Protein AF-A0A7C4MCH4-F1 (afdb_monomer)

Sequence (216 aa):
MKWQDVINFKNGEKIILECQNVQHQLLVNDKCNVYPEDASKGLLILTNKRILFIVFVDTSLQINRPYLHLEIPYQQIRHFTYAAYEKRGGWFKAKKPEYALIIELKEVDFDDDSGFYKQKRFLLQSLSSLEEAVAMGKRALEIFEEEQKKEQELERRIEVVQYNIVAKFEFSKDGALAVSCPYCGASSTLQSKDVEVKCAYCGRVYIVPKKILDMI

pLDDT: mean 77.39, std 14.42, range [36.66, 94.81]

Nearest PDB structures (foldseek):
  1nty-assembly1_A  TM=6.476E-01  e=4.798E-04  Homo sapiens
  5nly-assembly2_B  TM=6.194E-01  e=3.606E-03  Homo sapiens
  5nlv-assembly1_A  TM=6.000E-01  e=5.002E-03  Homo sapiens
  5nly-assembly1_A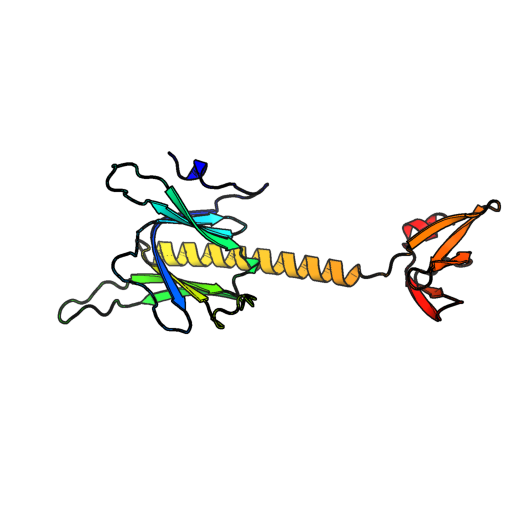  TM=6.049E-01  e=6.569E-03  Homo sapiens

Structure (mmCIF, N/CA/C/O backbone):
data_AF-A0A7C4MCH4-F1
#
_entry.id   AF-A0A7C4MCH4-F1
#
loop_
_atom_site.group_PDB
_atom_site.id
_atom_site.type_symbol
_atom_site.label_atom_id
_atom_site.label_alt_id
_atom_site.label_comp_id
_atom_site.label_asym_id
_atom_site.label_entity_id
_atom_site.label_seq_id
_atom_site.pdbx_PDB_ins_code
_atom_site.Cartn_x
_atom_site.Cartn_y
_atom_site.Cartn_z
_atom_site.occupancy
_atom_site.B_iso_or_equiv
_atom_site.auth_seq_id
_atom_site.auth_comp_id
_atom_site.auth_asym_id
_atom_site.auth_atom_id
_atom_site.pdbx_PDB_model_num
ATOM 1 N N . MET A 1 1 ? 20.962 17.269 -8.187 1.00 77.75 1 MET A N 1
ATOM 2 C CA . MET A 1 1 ? 19.918 17.004 -7.177 1.00 77.75 1 MET A CA 1
ATOM 3 C C . MET A 1 1 ? 19.733 15.505 -7.120 1.00 77.75 1 MET A C 1
ATOM 5 O O . MET A 1 1 ? 19.652 14.893 -8.181 1.00 77.75 1 MET A O 1
ATOM 9 N N . LYS A 1 2 ? 19.794 14.907 -5.934 1.00 87.69 2 LYS A N 1
ATOM 10 C CA . LYS A 1 2 ? 19.611 13.466 -5.774 1.00 87.69 2 LYS A CA 1
ATOM 11 C C . LYS A 1 2 ? 18.111 13.162 -5.741 1.00 87.69 2 LYS A C 1
ATOM 13 O O . LYS A 1 2 ? 17.322 14.016 -5.352 1.00 87.69 2 LYS A O 1
ATOM 18 N N . TRP A 1 3 ? 17.690 11.969 -6.158 1.00 88.00 3 TRP A N 1
ATOM 19 C CA . TRP A 1 3 ? 16.265 11.615 -6.110 1.00 88.00 3 TRP A CA 1
ATOM 20 C C . TRP A 1 3 ? 15.745 11.573 -4.664 1.00 88.00 3 TRP A C 1
ATOM 22 O O . TRP A 1 3 ? 14.574 11.842 -4.421 1.00 88.00 3 TRP A O 1
ATOM 32 N N . GLN A 1 4 ? 16.622 11.306 -3.691 1.00 92.00 4 GLN A N 1
ATOM 33 C CA . GLN A 1 4 ? 16.296 11.348 -2.265 1.00 92.00 4 GLN A CA 1
ATOM 34 C C . GLN A 1 4 ? 15.768 12.724 -1.837 1.00 92.00 4 GLN A C 1
ATOM 36 O O . GLN A 1 4 ? 14.978 12.801 -0.904 1.00 92.00 4 GLN A O 1
ATOM 41 N N . ASP A 1 5 ? 16.154 13.790 -2.545 1.00 89.00 5 ASP A N 1
ATOM 42 C CA . ASP A 1 5 ? 15.741 15.161 -2.241 1.00 89.00 5 ASP A CA 1
ATOM 43 C C . ASP A 1 5 ? 14.281 15.439 -2.651 1.00 89.00 5 ASP A C 1
ATOM 45 O O . ASP A 1 5 ? 13.697 16.423 -2.205 1.00 89.00 5 ASP A O 1
ATOM 49 N N . VAL A 1 6 ? 13.679 14.593 -3.502 1.00 87.56 6 VAL A N 1
ATOM 50 C CA . VAL A 1 6 ? 12.298 14.770 -3.993 1.00 87.56 6 VAL A CA 1
ATOM 51 C C . VAL A 1 6 ? 11.291 13.820 -3.350 1.00 87.56 6 VAL A C 1
ATOM 53 O O . VAL A 1 6 ? 10.095 13.932 -3.614 1.00 87.56 6 VAL A O 1
ATOM 56 N N . ILE A 1 7 ? 11.745 12.901 -2.492 1.00 91.12 7 ILE A N 1
ATOM 57 C CA . ILE A 1 7 ? 10.867 11.972 -1.777 1.00 91.12 7 ILE A CA 1
ATOM 58 C C . ILE A 1 7 ? 10.813 12.343 -0.304 1.00 91.12 7 ILE A C 1
ATOM 60 O O . ILE A 1 7 ? 11.814 12.301 0.406 1.00 91.12 7 ILE A O 1
ATOM 64 N N . ASN A 1 8 ? 9.603 12.595 0.186 1.00 92.56 8 ASN A N 1
ATOM 65 C CA . ASN A 1 8 ? 9.350 12.677 1.615 1.00 92.56 8 ASN A CA 1
ATOM 66 C C . ASN A 1 8 ? 8.994 11.283 2.156 1.00 92.56 8 ASN A C 1
ATOM 68 O O . ASN A 1 8 ? 7.849 10.831 2.028 1.00 92.56 8 ASN A O 1
ATOM 72 N N . PHE A 1 9 ? 9.983 10.573 2.702 1.00 91.94 9 PHE A N 1
ATOM 73 C CA . PHE A 1 9 ? 9.773 9.264 3.321 1.00 91.94 9 PHE A CA 1
ATOM 74 C C . PHE A 1 9 ? 8.976 9.399 4.621 1.00 91.94 9 PHE A C 1
ATOM 76 O O . PHE A 1 9 ? 9.301 10.199 5.498 1.00 91.94 9 PHE A O 1
ATOM 83 N N . LYS A 1 10 ? 7.924 8.589 4.766 1.00 91.38 10 LYS A N 1
ATOM 84 C CA . LYS A 1 10 ? 7.100 8.559 5.980 1.00 91.38 10 LYS A CA 1
ATOM 85 C C . LYS A 1 10 ? 7.901 7.946 7.133 1.00 91.38 10 LYS A C 1
ATOM 87 O O . LYS A 1 10 ? 8.794 7.130 6.917 1.00 91.38 10 LYS A O 1
ATOM 92 N N . ASN A 1 11 ? 7.548 8.270 8.379 1.00 91.56 11 ASN A N 1
ATOM 93 C CA . ASN A 1 11 ? 8.237 7.701 9.542 1.00 91.56 11 ASN A CA 1
ATOM 94 C C . ASN A 1 11 ? 8.221 6.157 9.499 1.00 91.56 11 ASN A C 1
ATOM 96 O O . ASN A 1 11 ? 7.170 5.548 9.265 1.00 91.56 11 ASN A O 1
ATOM 100 N N . GLY A 1 12 ? 9.388 5.533 9.676 1.00 91.38 12 GLY A N 1
ATOM 101 C CA . GLY A 1 12 ? 9.578 4.082 9.573 1.00 91.38 12 GLY A CA 1
ATOM 102 C C . GLY A 1 12 ? 9.456 3.496 8.159 1.00 91.38 12 GLY A C 1
ATOM 103 O O . GLY A 1 12 ? 9.393 2.273 8.019 1.00 91.38 12 GLY A O 1
ATOM 104 N N . GLU A 1 13 ? 9.385 4.327 7.115 1.00 94.06 13 GLU A N 1
ATOM 105 C CA . GLU A 1 13 ? 9.443 3.871 5.727 1.00 94.06 13 GLU A CA 1
ATOM 106 C C . GLU A 1 13 ? 10.880 3.471 5.363 1.00 94.06 13 GLU A C 1
ATOM 108 O O . GLU A 1 13 ? 11.828 4.216 5.608 1.00 94.06 13 GLU A O 1
ATOM 113 N N . LYS A 1 14 ? 11.047 2.272 4.807 1.00 92.50 14 LYS A N 1
ATOM 114 C CA . LYS A 1 14 ? 12.334 1.700 4.406 1.00 92.50 14 LYS A CA 1
ATOM 115 C C . LYS A 1 14 ? 12.273 1.305 2.943 1.00 92.50 14 LYS A C 1
ATOM 117 O O . LYS A 1 14 ? 11.285 0.719 2.504 1.00 92.50 14 LYS A O 1
ATOM 122 N N . ILE A 1 15 ? 13.343 1.594 2.212 1.00 93.19 15 ILE A N 1
ATOM 123 C CA . ILE A 1 15 ? 13.518 1.119 0.840 1.00 93.19 15 ILE A CA 1
ATOM 124 C C . ILE A 1 15 ? 13.825 -0.370 0.900 1.00 93.19 15 ILE A C 1
ATOM 126 O O . ILE A 1 15 ? 14.719 -0.796 1.631 1.00 93.19 15 ILE A O 1
ATOM 130 N N . ILE A 1 16 ? 13.076 -1.146 0.130 1.00 89.81 16 ILE A N 1
ATOM 131 C CA . ILE A 1 16 ? 13.279 -2.586 -0.003 1.00 89.81 16 ILE A CA 1
ATOM 132 C C . ILE A 1 16 ? 13.968 -2.893 -1.325 1.00 89.81 16 ILE A C 1
ATOM 134 O O . ILE A 1 16 ? 14.825 -3.776 -1.390 1.00 89.81 16 ILE A O 1
ATOM 138 N N . LEU A 1 17 ? 13.608 -2.149 -2.371 1.00 88.06 17 LEU A N 1
ATOM 139 C CA . LEU A 1 17 ? 14.199 -2.306 -3.685 1.00 88.06 17 LEU A CA 1
ATOM 140 C C . LEU A 1 17 ? 14.260 -0.977 -4.430 1.00 88.06 17 LEU A C 1
ATOM 142 O O . LEU A 1 17 ? 13.342 -0.163 -4.356 1.00 88.06 17 LEU A O 1
ATOM 146 N N . GLU A 1 18 ? 15.333 -0.818 -5.193 1.00 91.25 18 GLU A N 1
ATOM 147 C CA . GLU A 1 18 ? 15.539 0.260 -6.148 1.00 91.25 18 GLU A CA 1
ATOM 148 C C . GLU A 1 18 ? 15.850 -0.370 -7.511 1.00 91.25 18 GLU A C 1
ATOM 150 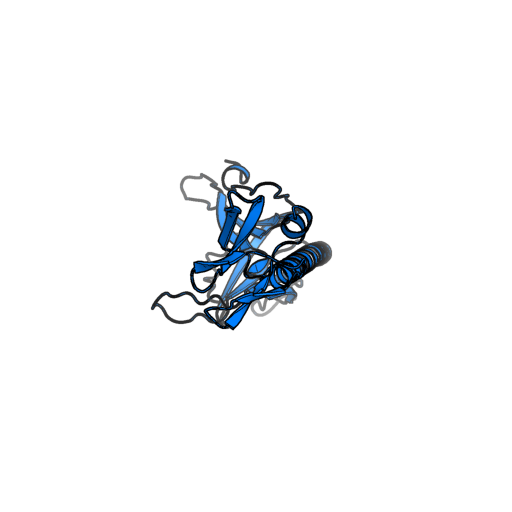O O . GLU A 1 18 ? 16.726 -1.230 -7.613 1.00 91.25 18 GLU A O 1
ATOM 155 N N . CYS A 1 19 ? 15.126 0.032 -8.555 1.00 87.31 19 CYS A N 1
ATOM 156 C CA . CYS A 1 19 ? 15.343 -0.441 -9.915 1.00 87.31 19 CYS A CA 1
ATOM 157 C C . CYS A 1 19 ? 15.394 0.733 -10.895 1.00 87.31 19 CYS A C 1
ATOM 159 O O . CYS A 1 19 ? 14.455 1.522 -11.002 1.00 87.31 19 CYS A O 1
ATOM 161 N N . GLN A 1 20 ? 16.507 0.856 -11.610 1.00 90.06 20 GLN A N 1
ATOM 162 C CA . GLN A 1 20 ? 16.748 1.932 -12.567 1.00 90.06 20 GLN A CA 1
ATOM 163 C C . GLN A 1 20 ? 16.337 1.526 -13.981 1.00 90.06 20 GLN A C 1
ATOM 165 O O . GLN A 1 20 ? 16.296 0.346 -14.319 1.00 90.06 20 GLN A O 1
ATOM 170 N N . ASN A 1 21 ? 16.120 2.526 -14.837 1.00 86.50 21 ASN A N 1
ATOM 171 C CA . ASN A 1 21 ? 15.768 2.348 -16.246 1.00 86.50 21 ASN A CA 1
ATOM 172 C C . ASN A 1 21 ? 14.448 1.595 -16.470 1.00 86.50 21 ASN A C 1
ATOM 174 O O . ASN A 1 21 ? 14.265 0.966 -17.514 1.00 86.50 21 ASN A O 1
ATOM 178 N N . VAL A 1 22 ? 13.528 1.683 -15.509 1.00 85.19 22 VAL A N 1
ATOM 179 C CA . VAL A 1 22 ? 12.192 1.095 -15.615 1.00 85.19 22 VAL A CA 1
ATOM 180 C C . VAL A 1 22 ? 11.330 2.008 -16.476 1.00 85.19 22 VAL A C 1
ATOM 182 O O . VAL A 1 22 ? 11.316 3.220 -16.292 1.00 85.19 22 VAL A O 1
ATOM 185 N N . GLN A 1 23 ? 10.620 1.443 -17.438 1.00 84.81 23 GLN A N 1
ATOM 186 C CA . GLN A 1 23 ? 9.654 2.142 -18.270 1.00 84.81 23 GLN A CA 1
ATOM 187 C C . GLN A 1 23 ? 8.262 1.950 -17.674 1.00 84.81 23 GLN A C 1
ATOM 189 O O . GLN A 1 23 ? 7.853 0.834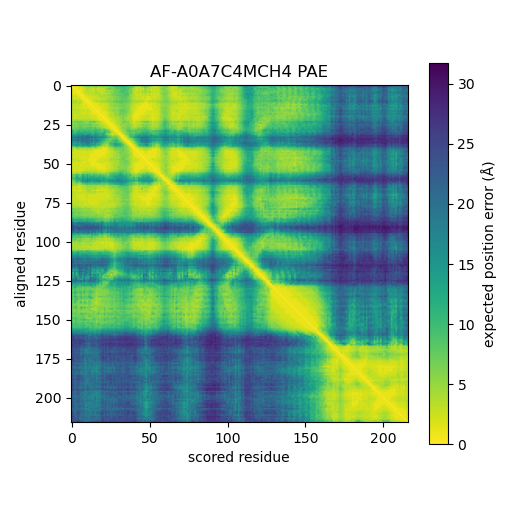 -17.376 1.00 84.81 23 GLN A O 1
ATOM 194 N N . HIS A 1 24 ? 7.516 3.031 -17.510 1.00 8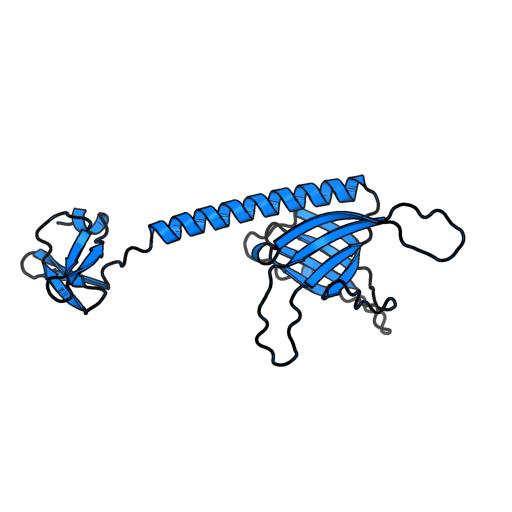0.94 24 HIS A N 1
ATOM 195 C CA . HIS A 1 24 ? 6.168 2.987 -16.961 1.00 80.94 24 HIS A CA 1
ATOM 196 C C . HIS A 1 24 ? 5.125 3.203 -18.058 1.00 80.94 24 HIS A C 1
ATOM 198 O O . HIS A 1 24 ? 5.295 4.054 -18.930 1.00 80.94 24 HIS A O 1
ATOM 204 N N . GLN A 1 25 ? 4.045 2.427 -18.012 1.00 79.44 25 GLN A N 1
ATOM 205 C CA . GLN A 1 25 ? 2.895 2.532 -18.900 1.00 79.44 25 GLN A CA 1
ATOM 206 C C . GLN A 1 25 ? 1.606 2.458 -18.083 1.00 79.44 25 GLN A C 1
ATOM 208 O O . GLN A 1 25 ? 1.413 1.541 -17.287 1.00 79.44 25 GLN A O 1
ATOM 213 N N . LEU A 1 26 ? 0.703 3.408 -18.311 1.00 73.12 26 LEU A N 1
ATOM 214 C CA . LEU A 1 26 ? -0.642 3.383 -17.750 1.00 73.12 26 LEU A CA 1
ATOM 215 C C . LEU A 1 26 ? -1.612 2.802 -18.787 1.00 73.12 26 LEU A C 1
ATOM 217 O O . LEU A 1 26 ? -1.741 3.304 -19.902 1.00 73.12 26 LEU A O 1
ATOM 221 N N . LEU A 1 27 ? -2.318 1.752 -18.392 1.00 70.25 27 LEU A N 1
ATOM 222 C CA . LEU A 1 27 ? -3.404 1.132 -19.134 1.00 70.25 27 LEU A CA 1
ATOM 223 C C . LEU A 1 27 ? -4.724 1.516 -18.463 1.00 70.25 27 LEU A C 1
ATOM 225 O O . LEU A 1 27 ? -4.899 1.340 -17.255 1.00 70.25 27 LEU A O 1
ATOM 229 N N . VAL A 1 28 ? -5.669 2.023 -19.249 1.00 69.81 28 VAL A N 1
ATOM 230 C CA . VAL A 1 28 ? -6.991 2.414 -18.753 1.00 69.81 28 VAL A CA 1
ATOM 231 C C . VAL A 1 28 ? -8.048 1.672 -19.560 1.00 69.81 28 VAL A C 1
ATOM 233 O O . VAL A 1 28 ? -8.076 1.783 -20.784 1.00 69.81 28 VAL A O 1
ATOM 236 N N . ASN A 1 29 ? -8.913 0.906 -18.886 1.00 68.12 29 ASN A N 1
ATOM 237 C CA . ASN A 1 29 ? -9.948 0.074 -19.524 1.00 68.12 29 ASN A CA 1
ATOM 238 C C . ASN A 1 29 ? -9.392 -0.866 -20.617 1.00 68.12 29 ASN A C 1
ATOM 240 O O . ASN A 1 29 ? -9.937 -0.933 -21.719 1.00 68.12 29 ASN A O 1
ATOM 244 N N . ASP A 1 30 ? -8.258 -1.522 -20.347 1.00 66.94 30 ASP A N 1
ATOM 245 C CA . ASP A 1 30 ? -7.540 -2.408 -21.284 1.00 66.94 30 ASP A CA 1
ATOM 246 C C . ASP A 1 30 ? -7.107 -1.769 -22.610 1.00 66.94 30 ASP A C 1
ATOM 248 O O . ASP A 1 30 ? -6.582 -2.440 -23.501 1.00 66.94 30 ASP A O 1
ATOM 252 N N . LYS A 1 31 ? -7.246 -0.447 -22.725 1.00 65.12 31 LYS A N 1
ATOM 253 C CA . LYS A 1 31 ? -6.677 0.340 -23.808 1.00 65.12 31 LYS A CA 1
ATOM 254 C C . LYS A 1 31 ? -5.373 0.954 -23.325 1.00 65.12 31 LYS A C 1
ATOM 256 O O . LYS A 1 31 ? -5.291 1.574 -22.262 1.00 65.12 31 LYS A O 1
ATOM 261 N N . CYS A 1 32 ? -4.331 0.751 -24.122 1.00 56.47 32 CYS A N 1
ATOM 262 C CA . CYS A 1 32 ? -3.051 1.397 -23.906 1.00 56.47 32 CYS A CA 1
ATOM 263 C C . CYS A 1 32 ? -3.184 2.866 -24.317 1.00 56.47 32 CYS A C 1
ATOM 265 O O . CYS A 1 32 ? -3.080 3.191 -25.495 1.00 56.47 32 CYS A O 1
ATOM 267 N N . ASN A 1 33 ? -3.445 3.743 -23.347 1.00 53.97 33 ASN A N 1
ATOM 268 C CA . ASN A 1 33 ? -3.457 5.195 -23.546 1.00 53.97 33 ASN A CA 1
ATOM 269 C C . ASN A 1 33 ? -2.048 5.771 -23.360 1.00 53.97 33 ASN A C 1
ATOM 271 O O . ASN A 1 33 ? -1.859 6.798 -22.712 1.00 53.97 33 ASN A O 1
ATOM 275 N N . VAL A 1 34 ? -1.040 5.078 -23.885 1.00 51.81 34 VAL A N 1
ATOM 276 C CA . VAL A 1 34 ? 0.341 5.542 -23.820 1.00 51.81 34 VAL A CA 1
ATOM 277 C C . VAL A 1 34 ? 0.672 6.170 -25.158 1.00 51.81 34 VAL A C 1
ATOM 279 O O . VAL A 1 34 ? 0.695 5.476 -26.174 1.00 51.81 34 VAL A O 1
ATOM 282 N N . TYR A 1 35 ? 0.964 7.469 -25.151 1.00 46.56 35 TYR A N 1
ATOM 283 C CA . TYR A 1 35 ? 1.730 8.085 -26.225 1.00 46.56 35 TYR A CA 1
ATOM 284 C C . TYR A 1 35 ? 3.128 7.442 -26.203 1.00 46.56 35 TYR A C 1
ATOM 286 O O . TYR A 1 35 ? 3.859 7.623 -25.227 1.00 46.56 35 TYR A O 1
ATOM 294 N N . PRO A 1 36 ? 3.508 6.635 -27.215 1.00 50.16 36 PRO A N 1
ATOM 295 C CA . PRO A 1 36 ? 4.747 5.847 -27.197 1.00 50.16 36 PRO A CA 1
ATOM 296 C C . PRO A 1 36 ? 6.020 6.693 -27.081 1.00 50.16 36 PRO A C 1
ATOM 298 O O . PRO A 1 36 ? 7.080 6.163 -26.753 1.00 50.16 36 PRO A O 1
ATOM 301 N N . GLU A 1 37 ? 5.906 7.987 -27.371 1.00 49.09 37 GLU A N 1
ATOM 302 C CA . GLU A 1 37 ? 7.010 8.936 -27.482 1.00 49.09 37 GLU A CA 1
ATOM 303 C C . GLU A 1 37 ? 7.391 9.575 -26.133 1.00 49.09 37 GLU A C 1
ATOM 305 O O . GLU A 1 37 ? 8.526 10.013 -25.980 1.00 49.09 37 GLU A O 1
ATOM 310 N N . ASP A 1 38 ? 6.520 9.498 -25.116 1.00 54.56 38 ASP A N 1
ATOM 311 C CA . ASP A 1 38 ? 6.741 10.096 -23.785 1.00 54.56 38 ASP A CA 1
ATOM 312 C C . ASP A 1 38 ? 7.079 9.073 -22.691 1.00 54.56 38 ASP A C 1
ATOM 314 O O . ASP A 1 38 ? 7.152 9.409 -21.502 1.00 54.56 38 ASP A O 1
ATOM 318 N N . ALA A 1 39 ? 7.279 7.805 -23.063 1.00 60.59 39 ALA A N 1
ATOM 319 C CA . ALA A 1 39 ? 7.585 6.741 -22.115 1.00 60.59 39 ALA A CA 1
ATOM 320 C C . ALA A 1 39 ? 9.028 6.871 -21.600 1.00 60.59 39 ALA A C 1
ATOM 322 O O . ALA A 1 39 ? 9.956 6.170 -22.009 1.00 60.59 39 ALA A O 1
ATOM 323 N N . SER A 1 40 ? 9.197 7.819 -20.693 1.00 72.19 40 SER A N 1
ATOM 324 C CA . SER A 1 40 ? 10.440 8.148 -20.033 1.00 72.19 40 SER A CA 1
ATOM 325 C C . SER A 1 40 ? 10.842 7.012 -19.094 1.00 72.19 40 SER A C 1
ATOM 327 O O . SER A 1 40 ? 10.053 6.491 -18.300 1.00 72.19 40 SER A O 1
ATOM 329 N N . LYS A 1 41 ? 12.098 6.583 -19.226 1.00 84.81 41 LYS A N 1
ATOM 330 C CA . LYS A 1 41 ? 12.705 5.643 -18.290 1.00 84.81 41 LYS A CA 1
ATOM 331 C C . LYS A 1 41 ? 12.902 6.350 -16.955 1.00 84.81 41 LYS A C 1
ATOM 333 O O . LYS A 1 41 ? 13.347 7.495 -16.906 1.00 84.81 41 LYS A O 1
ATOM 338 N N . GLY A 1 42 ? 12.584 5.651 -15.882 1.00 90.06 42 GLY A N 1
ATOM 339 C CA . GLY A 1 42 ? 12.624 6.170 -14.532 1.00 90.06 42 GLY A CA 1
ATOM 340 C C . GLY A 1 42 ? 13.293 5.221 -13.551 1.00 90.06 42 GLY A C 1
ATOM 341 O O . GLY A 1 42 ? 13.848 4.176 -13.904 1.00 90.06 42 GLY A O 1
ATOM 342 N N . LEU A 1 43 ? 13.235 5.632 -12.296 1.00 91.19 43 LEU A N 1
ATOM 343 C CA . LEU A 1 43 ? 13.611 4.872 -11.126 1.00 91.19 43 LEU A CA 1
ATOM 344 C C . LEU A 1 43 ? 12.342 4.378 -10.430 1.00 91.19 43 LEU A C 1
ATOM 346 O O . LEU A 1 43 ? 11.528 5.176 -9.969 1.00 91.19 43 LEU A O 1
ATOM 350 N N . LEU A 1 44 ? 12.193 3.062 -10.349 1.00 90.69 44 LEU A N 1
ATOM 351 C CA . LEU A 1 44 ? 11.168 2.399 -9.559 1.00 90.69 44 LEU A CA 1
ATOM 352 C C . LEU A 1 44 ? 11.727 2.114 -8.163 1.00 90.69 44 LEU A C 1
ATOM 354 O O . LEU A 1 44 ? 12.782 1.496 -8.027 1.00 90.69 44 LEU A O 1
ATOM 358 N N . ILE A 1 45 ? 11.009 2.528 -7.128 1.00 91.69 45 ILE A N 1
ATOM 359 C CA . ILE A 1 45 ? 11.365 2.271 -5.734 1.00 91.69 45 ILE A CA 1
ATOM 360 C C . ILE A 1 45 ? 10.207 1.540 -5.070 1.00 91.69 45 ILE A C 1
ATOM 362 O O . ILE A 1 45 ? 9.068 2.006 -5.095 1.00 91.69 45 ILE A O 1
ATOM 366 N N . LEU A 1 46 ? 10.507 0.402 -4.453 1.00 91.31 46 LEU A N 1
ATOM 367 C CA . LEU A 1 46 ? 9.575 -0.311 -3.591 1.00 91.31 46 LEU A CA 1
ATOM 368 C C . LEU A 1 46 ? 9.990 -0.051 -2.152 1.00 91.31 46 LEU A C 1
ATOM 370 O O . LEU A 1 46 ? 11.120 -0.354 -1.754 1.00 91.31 46 LEU A O 1
ATOM 374 N N . THR A 1 47 ? 9.077 0.505 -1.370 1.00 93.69 47 THR A N 1
ATOM 375 C CA . THR A 1 47 ? 9.257 0.675 0.071 1.00 93.69 47 THR A CA 1
ATOM 376 C C . THR A 1 47 ? 8.418 -0.348 0.819 1.00 93.69 47 THR A C 1
ATOM 378 O O . THR A 1 47 ? 7.612 -1.048 0.226 1.00 93.69 47 THR A O 1
ATOM 381 N N . ASN A 1 48 ? 8.548 -0.431 2.138 1.00 90.25 48 ASN A N 1
ATOM 382 C CA . ASN A 1 48 ? 7.622 -1.218 2.960 1.00 90.25 48 ASN A CA 1
ATOM 383 C C . ASN A 1 48 ? 6.200 -0.624 3.049 1.00 90.25 48 ASN A C 1
ATOM 385 O O . ASN A 1 48 ? 5.387 -1.149 3.799 1.00 90.25 48 ASN A O 1
ATOM 389 N N . LYS A 1 49 ? 5.895 0.484 2.356 1.00 91.69 49 LYS A N 1
ATOM 390 C CA . LYS A 1 49 ? 4.590 1.168 2.438 1.00 91.69 49 LYS A CA 1
ATOM 391 C C . LYS A 1 49 ? 3.941 1.458 1.085 1.00 91.69 49 LYS A C 1
ATOM 393 O O . LYS A 1 49 ? 2.716 1.568 1.017 1.00 91.69 49 LYS A O 1
ATOM 398 N N . ARG A 1 50 ? 4.734 1.667 0.035 1.00 93.25 50 ARG A N 1
ATOM 399 C CA . ARG A 1 50 ? 4.253 2.133 -1.271 1.00 93.25 50 ARG A CA 1
ATOM 400 C C . ARG A 1 50 ? 5.256 1.845 -2.381 1.00 93.25 50 ARG A C 1
ATOM 402 O O . ARG A 1 50 ? 6.434 1.581 -2.145 1.00 93.25 50 ARG A O 1
ATOM 409 N N . ILE A 1 51 ? 4.763 1.951 -3.604 1.00 91.19 51 ILE A N 1
ATOM 410 C CA . ILE A 1 51 ? 5.549 1.923 -4.831 1.00 91.19 51 ILE A CA 1
ATOM 411 C C . ILE A 1 51 ? 5.687 3.360 -5.324 1.00 91.19 51 ILE A C 1
ATOM 413 O O . ILE A 1 51 ? 4.699 4.088 -5.418 1.00 91.19 51 ILE A O 1
ATOM 417 N N . LEU A 1 52 ? 6.913 3.768 -5.630 1.00 92.69 52 LEU A N 1
ATOM 418 C CA . LEU A 1 52 ? 7.237 5.087 -6.158 1.00 92.69 52 LEU A CA 1
ATOM 419 C C . LEU A 1 52 ? 7.866 4.920 -7.539 1.00 92.69 52 LEU A C 1
ATOM 421 O O . LEU A 1 52 ? 8.746 4.080 -7.719 1.00 92.69 52 LEU A O 1
ATOM 425 N N . PHE A 1 53 ? 7.453 5.735 -8.503 1.00 91.19 53 PHE A N 1
ATOM 426 C CA . PHE A 1 53 ? 8.113 5.828 -9.801 1.00 91.19 53 PHE A CA 1
ATOM 427 C C . PHE A 1 53 ? 8.563 7.264 -10.036 1.00 91.19 53 PHE A C 1
ATOM 429 O O . PHE A 1 53 ? 7.764 8.200 -9.990 1.00 91.19 53 PHE A O 1
ATOM 436 N N . ILE A 1 54 ? 9.858 7.437 -10.268 1.00 91.19 54 ILE A N 1
ATOM 437 C CA . ILE A 1 54 ? 10.512 8.735 -10.406 1.00 91.19 54 ILE A CA 1
ATOM 438 C C . ILE A 1 54 ? 11.054 8.835 -11.814 1.00 91.19 54 ILE A C 1
ATOM 440 O O . ILE A 1 54 ? 11.794 7.966 -12.261 1.00 91.19 54 ILE A O 1
ATOM 444 N N . VAL A 1 55 ? 10.725 9.914 -12.501 1.00 89.94 55 VAL A N 1
ATOM 445 C CA . VAL A 1 55 ? 11.223 10.175 -13.847 1.00 89.94 55 VAL A CA 1
ATOM 446 C C . VAL A 1 55 ? 12.314 11.234 -13.776 1.00 89.94 55 VAL A C 1
ATOM 448 O O . VAL A 1 55 ? 12.230 12.178 -12.990 1.00 89.94 55 VAL A O 1
ATOM 451 N N . PHE A 1 56 ? 13.338 11.080 -14.610 1.00 85.00 56 PHE A N 1
ATOM 452 C CA . PHE A 1 56 ? 14.338 12.113 -14.849 1.00 85.00 56 PHE A CA 1
ATOM 453 C C . PHE A 1 56 ? 13.978 12.796 -16.163 1.00 85.00 56 PHE A C 1
ATOM 455 O O . PHE A 1 56 ? 14.087 12.193 -17.228 1.00 85.00 56 PHE A O 1
ATOM 462 N N . VAL A 1 57 ? 13.472 14.026 -16.076 1.00 80.38 57 VAL A N 1
ATOM 463 C CA . VAL A 1 57 ? 13.115 14.804 -17.264 1.00 80.38 57 VAL A CA 1
ATOM 464 C C . VAL A 1 57 ? 14.355 15.562 -17.720 1.00 80.38 57 VAL A C 1
ATOM 466 O O . VAL A 1 57 ? 14.853 16.428 -16.994 1.00 80.38 57 VAL A O 1
ATOM 469 N N . ASP A 1 58 ? 14.833 15.248 -18.922 1.00 70.75 58 ASP A N 1
ATOM 470 C CA . ASP A 1 58 ? 15.860 16.043 -19.588 1.00 70.75 58 ASP A CA 1
ATOM 471 C C . ASP A 1 58 ? 15.184 17.270 -20.205 1.00 70.75 58 ASP A C 1
ATOM 473 O O . ASP A 1 58 ? 14.657 17.250 -21.318 1.00 70.75 58 ASP A O 1
ATOM 477 N N . THR A 1 59 ? 15.088 18.341 -19.419 1.00 63.78 59 THR A N 1
ATOM 478 C CA . THR A 1 59 ? 14.700 19.635 -19.980 1.00 63.78 59 THR A CA 1
ATOM 479 C C . THR A 1 59 ? 15.861 20.137 -20.833 1.00 63.78 59 THR A C 1
ATOM 481 O O . THR A 1 59 ? 17.012 20.029 -20.419 1.00 63.78 59 THR A O 1
ATOM 484 N N . SER A 1 60 ? 15.578 20.748 -21.986 1.00 69.00 60 SER A N 1
ATOM 485 C CA . SER A 1 60 ? 16.557 21.344 -22.923 1.00 69.00 60 SER A CA 1
ATOM 486 C C . SER A 1 60 ? 17.601 22.287 -22.288 1.00 69.00 60 SER A C 1
ATOM 488 O O . SER A 1 60 ? 18.566 22.682 -22.936 1.00 69.00 60 SER A O 1
ATOM 490 N N . LEU A 1 61 ? 17.430 22.621 -21.008 1.00 64.31 61 LEU A N 1
ATOM 491 C CA . LEU A 1 61 ? 18.335 23.363 -20.138 1.00 64.31 61 LEU A CA 1
ATOM 492 C C . LEU A 1 61 ? 19.394 22.489 -19.422 1.00 64.31 61 LEU A C 1
ATOM 494 O O . LEU A 1 61 ? 20.077 22.996 -18.536 1.00 64.31 61 LEU A O 1
ATOM 498 N N . GLN A 1 62 ? 19.543 21.203 -19.772 1.00 57.91 62 GLN A N 1
ATOM 499 C CA . GLN A 1 62 ? 20.536 20.258 -19.218 1.00 57.91 62 GLN A CA 1
ATOM 500 C C . GLN A 1 62 ? 20.429 19.995 -17.704 1.00 57.91 62 GLN A C 1
ATOM 502 O O . GLN A 1 62 ? 21.367 19.488 -17.081 1.00 57.91 62 GLN A O 1
ATOM 507 N N . ILE A 1 63 ? 19.295 20.316 -17.073 1.00 69.00 63 ILE A N 1
ATOM 508 C CA . ILE A 1 63 ? 19.095 20.025 -15.651 1.00 69.00 63 ILE A CA 1
ATOM 509 C C . ILE A 1 63 ? 18.246 18.765 -15.518 1.00 69.00 63 ILE A C 1
ATOM 511 O O . ILE A 1 63 ? 17.019 18.831 -15.538 1.00 69.00 63 ILE A O 1
ATOM 515 N N . ASN A 1 64 ? 18.915 17.629 -15.307 1.00 75.19 64 ASN A N 1
ATOM 516 C CA . ASN A 1 64 ? 18.283 16.380 -14.882 1.00 75.19 64 ASN A CA 1
ATOM 517 C C . ASN A 1 64 ? 17.697 16.555 -13.473 1.00 75.19 64 ASN A C 1
ATOM 519 O O . ASN A 1 64 ? 18.373 16.330 -12.461 1.00 75.19 64 ASN A O 1
ATOM 523 N N . ARG A 1 65 ? 16.442 17.009 -13.395 1.00 82.75 65 ARG A N 1
ATOM 524 C CA . ARG A 1 65 ? 15.696 17.095 -12.137 1.00 82.75 65 ARG A CA 1
ATOM 525 C C . ARG A 1 65 ? 14.818 15.851 -11.993 1.00 82.75 65 ARG A C 1
ATOM 527 O O . ARG A 1 65 ? 13.958 15.638 -12.846 1.00 82.75 65 ARG A O 1
ATOM 534 N N . PRO A 1 66 ? 15.014 15.032 -10.943 1.00 89.25 66 PRO A N 1
ATOM 535 C CA . PRO A 1 66 ? 14.067 13.971 -10.635 1.00 89.25 66 PRO A CA 1
ATOM 536 C C . PRO A 1 66 ? 12.704 14.579 -10.292 1.00 89.25 66 PRO A C 1
ATOM 538 O O . PRO A 1 66 ? 12.630 15.610 -9.622 1.00 89.25 66 PRO A O 1
ATOM 541 N N . TYR A 1 67 ? 11.635 13.928 -10.732 1.00 88.06 67 TYR A N 1
ATOM 542 C CA . TYR A 1 67 ? 10.259 14.256 -10.376 1.00 88.06 67 TYR A CA 1
ATOM 543 C C . TYR A 1 67 ? 9.509 12.972 -10.016 1.00 88.06 67 TYR A C 1
ATOM 545 O O . TYR A 1 67 ? 9.614 11.964 -10.719 1.00 88.06 67 TYR A O 1
ATOM 553 N N . LEU A 1 68 ? 8.763 13.005 -8.908 1.00 87.19 68 LEU A N 1
ATOM 554 C CA . LEU A 1 68 ? 7.914 11.895 -8.486 1.00 87.19 68 LEU A CA 1
ATOM 555 C C . LEU A 1 68 ? 6.704 11.807 -9.423 1.00 87.19 68 LEU A C 1
ATOM 557 O O . LEU A 1 68 ? 5.765 12.587 -9.304 1.00 87.19 68 LEU A O 1
ATOM 561 N N . HIS A 1 69 ? 6.752 10.865 -10.362 1.00 86.25 69 HIS A N 1
ATOM 562 C CA . HIS A 1 69 ? 5.719 10.677 -11.378 1.00 86.25 69 HIS A CA 1
ATOM 563 C C . HIS A 1 69 ? 4.529 9.871 -10.855 1.00 86.25 69 HIS A C 1
ATOM 565 O O . HIS A 1 69 ? 3.390 10.145 -11.222 1.00 86.25 69 HIS A O 1
ATOM 571 N N . LEU A 1 70 ? 4.788 8.874 -10.007 1.00 87.94 70 LEU A N 1
ATOM 572 C CA . LEU A 1 70 ? 3.756 7.990 -9.478 1.00 87.94 70 LEU A CA 1
ATOM 573 C C . LEU A 1 70 ? 4.046 7.628 -8.027 1.00 87.94 70 LEU A C 1
ATOM 575 O O . LEU A 1 70 ? 5.176 7.288 -7.674 1.00 87.94 70 LEU A O 1
ATOM 579 N N . GLU A 1 71 ? 2.994 7.631 -7.219 1.00 92.31 71 GLU A N 1
ATOM 580 C CA . GLU A 1 71 ? 2.988 7.119 -5.858 1.00 92.31 71 GLU A CA 1
ATOM 581 C C . GLU A 1 71 ? 1.760 6.223 -5.676 1.00 92.31 71 GLU A C 1
ATOM 583 O O . GLU A 1 71 ? 0.630 6.691 -5.797 1.00 92.31 71 GLU A O 1
ATOM 588 N N . ILE A 1 72 ? 1.980 4.941 -5.376 1.00 90.31 72 ILE A N 1
ATOM 589 C CA . ILE A 1 72 ? 0.917 3.956 -5.150 1.00 90.31 72 ILE A CA 1
ATOM 590 C C . ILE A 1 72 ? 1.103 3.323 -3.766 1.00 90.31 72 ILE A C 1
ATOM 592 O O . ILE A 1 72 ? 1.977 2.469 -3.594 1.00 90.31 72 ILE A O 1
ATOM 596 N N . PRO A 1 73 ? 0.288 3.698 -2.767 1.00 91.50 73 PRO A N 1
ATOM 597 C CA . PRO A 1 73 ? 0.177 2.965 -1.509 1.00 91.50 73 PRO A CA 1
ATOM 598 C C . PRO A 1 73 ? -0.263 1.517 -1.737 1.00 91.50 73 PRO A C 1
ATOM 600 O O . PRO A 1 73 ? -1.143 1.261 -2.560 1.00 91.50 73 PRO A O 1
ATOM 603 N N . TYR A 1 74 ? 0.283 0.568 -0.969 1.00 88.69 74 TYR A N 1
ATOM 604 C CA . TYR A 1 74 ? -0.101 -0.844 -1.102 1.00 88.69 74 TYR A CA 1
ATOM 605 C C . TYR A 1 74 ? -1.596 -1.083 -0.867 1.00 88.69 74 TYR A C 1
ATOM 607 O O . TYR A 1 74 ? -2.187 -1.933 -1.524 1.00 88.69 74 TYR A O 1
ATOM 615 N N . GLN A 1 75 ? -2.240 -0.278 -0.022 1.00 86.81 75 GLN A N 1
ATOM 616 C CA . GLN A 1 75 ? -3.678 -0.352 0.252 1.00 86.81 75 GLN A CA 1
ATOM 617 C C . GLN A 1 75 ? -4.537 -0.109 -0.997 1.00 86.81 75 GLN A C 1
ATOM 619 O O . GLN A 1 75 ? -5.668 -0.592 -1.062 1.00 86.81 75 GLN A O 1
ATOM 624 N N . GLN A 1 76 ? -4.012 0.621 -1.988 1.00 88.25 76 GLN A N 1
ATOM 625 C CA . GLN A 1 76 ? -4.698 0.894 -3.253 1.00 88.25 76 GLN A CA 1
ATOM 626 C C . GLN A 1 76 ? -4.506 -0.221 -4.283 1.00 88.25 76 GLN A C 1
ATOM 628 O O . GLN A 1 76 ? -5.182 -0.210 -5.305 1.00 88.25 76 GLN A O 1
ATOM 633 N N . ILE A 1 77 ? -3.609 -1.181 -4.053 1.00 88.31 77 ILE A N 1
ATOM 634 C CA . ILE A 1 77 ? -3.357 -2.275 -4.992 1.00 88.31 77 ILE A CA 1
ATOM 635 C C . ILE A 1 77 ? -4.393 -3.377 -4.760 1.00 88.31 77 ILE A C 1
ATOM 637 O O . ILE A 1 77 ? -4.579 -3.864 -3.646 1.00 88.31 77 ILE A O 1
ATOM 641 N N . ARG A 1 78 ? -5.088 -3.765 -5.828 1.00 86.44 78 ARG A N 1
ATOM 642 C CA . ARG A 1 78 ? -6.007 -4.907 -5.858 1.00 86.44 78 ARG A CA 1
ATOM 643 C C . ARG A 1 78 ? -5.262 -6.193 -6.175 1.00 86.44 78 ARG A C 1
ATOM 645 O O . ARG A 1 78 ? -5.492 -7.214 -5.536 1.00 86.44 78 ARG A O 1
ATOM 652 N N . HIS A 1 79 ? -4.414 -6.145 -7.195 1.00 85.62 79 HIS A N 1
ATOM 653 C CA . HIS A 1 79 ? -3.685 -7.306 -7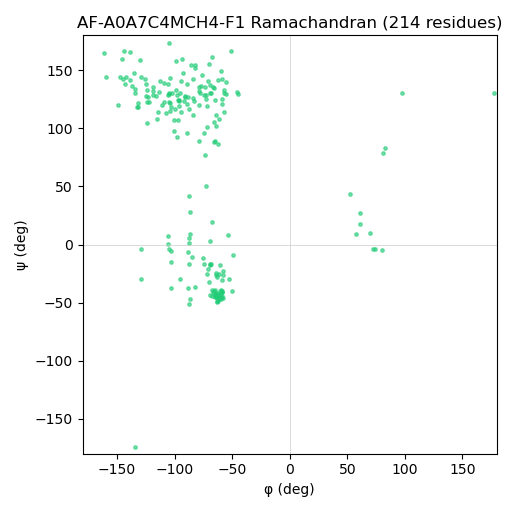.674 1.00 85.62 79 HIS A CA 1
ATOM 654 C C . HIS A 1 79 ? -2.292 -6.902 -8.143 1.00 85.62 79 HIS A C 1
ATOM 656 O O . HIS A 1 79 ? -2.094 -5.840 -8.734 1.00 85.62 79 HIS A O 1
ATOM 662 N N . PHE A 1 80 ? -1.323 -7.764 -7.868 1.00 81.94 80 PHE A N 1
ATOM 663 C CA . PHE A 1 80 ? 0.076 -7.553 -8.189 1.00 81.94 80 PHE A CA 1
ATOM 664 C C . PHE A 1 80 ? 0.601 -8.818 -8.860 1.00 81.94 80 PHE A C 1
ATOM 666 O O . PHE A 1 80 ? 0.567 -9.895 -8.267 1.00 81.94 80 PHE A O 1
ATOM 673 N N . THR A 1 81 ? 1.051 -8.706 -10.106 1.00 83.38 81 THR A N 1
ATOM 674 C CA . THR A 1 81 ? 1.536 -9.851 -10.882 1.00 83.38 81 THR A CA 1
ATOM 675 C C . THR A 1 81 ? 2.707 -9.457 -11.767 1.00 83.38 81 THR A C 1
ATOM 677 O O . THR A 1 81 ? 3.008 -8.279 -11.949 1.00 83.38 81 THR A O 1
ATOM 680 N N . TYR A 1 82 ? 3.401 -10.444 -12.311 1.00 81.00 82 TYR A N 1
ATOM 681 C CA . TYR A 1 82 ? 4.460 -10.244 -13.285 1.00 81.00 82 TYR A CA 1
ATOM 682 C C . TYR A 1 82 ? 4.202 -11.146 -14.486 1.00 81.00 82 TYR A C 1
ATOM 684 O O . TYR A 1 82 ? 3.706 -12.264 -14.350 1.00 81.00 82 TYR A O 1
ATOM 692 N N . ALA A 1 83 ? 4.531 -10.656 -15.675 1.00 77.12 83 ALA A N 1
ATOM 693 C CA . ALA A 1 83 ? 4.322 -11.388 -16.912 1.00 77.12 83 ALA A CA 1
ATOM 694 C C . ALA A 1 83 ? 5.516 -11.215 -17.848 1.00 77.12 83 ALA A C 1
ATOM 696 O O . ALA A 1 83 ? 6.085 -10.128 -17.969 1.00 77.12 83 ALA A O 1
ATOM 697 N N . ALA A 1 84 ? 5.868 -12.297 -18.539 1.00 76.00 84 ALA A N 1
ATOM 698 C CA . ALA A 1 84 ? 6.669 -12.213 -19.748 1.00 76.00 84 ALA A CA 1
ATOM 699 C C . ALA A 1 84 ? 5.750 -11.798 -20.901 1.00 76.00 84 ALA A C 1
ATOM 701 O O . ALA A 1 84 ? 4.649 -12.335 -21.035 1.00 76.00 84 ALA A O 1
ATOM 702 N N . TYR A 1 85 ? 6.188 -10.866 -21.738 1.00 70.38 85 TYR A N 1
ATOM 703 C CA . TYR A 1 85 ? 5.467 -10.495 -22.946 1.00 70.38 85 TYR A CA 1
ATOM 704 C C . TYR A 1 85 ? 6.418 -10.379 -24.133 1.00 70.38 85 TYR A C 1
ATOM 706 O O . TYR A 1 85 ? 7.583 -9.991 -24.022 1.00 70.38 85 TYR A O 1
ATOM 714 N N . GLU A 1 86 ? 5.891 -10.707 -25.307 1.00 68.06 86 GLU A N 1
ATOM 715 C CA . GLU A 1 86 ? 6.581 -10.482 -26.565 1.00 68.06 86 GLU A CA 1
ATOM 716 C C . GLU A 1 86 ? 6.128 -9.147 -27.143 1.00 68.06 86 GLU A C 1
ATOM 718 O O . GLU A 1 86 ? 4.971 -8.960 -27.534 1.00 68.06 86 GLU A O 1
ATOM 723 N N . LYS A 1 87 ? 7.051 -8.189 -27.226 1.00 64.38 87 LYS A N 1
ATOM 724 C CA . LYS A 1 87 ? 6.798 -6.938 -27.935 1.00 64.38 87 LYS A CA 1
ATOM 725 C C . LYS A 1 87 ? 6.619 -7.260 -29.418 1.00 64.38 87 LYS A C 1
ATOM 727 O O . LYS A 1 87 ? 7.611 -7.503 -30.107 1.00 64.38 87 LYS A O 1
ATOM 732 N N . ARG A 1 88 ? 5.381 -7.226 -29.928 1.00 58.22 88 ARG A N 1
ATOM 733 C CA . ARG A 1 88 ? 5.092 -7.316 -31.372 1.00 58.22 88 ARG A CA 1
ATOM 734 C C . ARG A 1 88 ? 5.727 -6.123 -32.093 1.00 58.22 88 ARG A C 1
ATOM 736 O O . ARG A 1 88 ? 5.121 -5.072 -32.256 1.00 58.22 88 ARG A O 1
ATOM 743 N N . GLY A 1 89 ? 6.997 -6.261 -32.463 1.00 50.22 89 GLY A N 1
ATOM 744 C CA . GLY A 1 89 ? 7.644 -5.410 -33.452 1.00 50.22 89 GLY A CA 1
ATOM 745 C C . GLY A 1 89 ? 7.298 -5.911 -34.847 1.00 50.22 89 GLY A C 1
ATOM 746 O O . GLY A 1 89 ? 7.005 -7.092 -35.013 1.00 50.22 89 GLY A O 1
ATOM 747 N N . GLY A 1 90 ? 7.334 -5.017 -35.832 1.00 48.31 90 GLY A N 1
ATOM 748 C CA . GLY A 1 90 ? 7.161 -5.371 -37.238 1.00 48.31 90 GLY A CA 1
ATOM 749 C C . GLY A 1 90 ? 8.068 -6.517 -37.708 1.00 48.31 90 GLY A C 1
ATOM 750 O O . GLY A 1 90 ? 9.010 -6.933 -37.031 1.00 48.31 90 GLY A O 1
ATOM 751 N N . TRP A 1 91 ? 7.719 -7.018 -38.890 1.00 36.66 91 TRP A N 1
ATOM 752 C CA . TRP A 1 91 ? 8.221 -8.220 -39.541 1.00 36.66 91 TRP A CA 1
ATOM 753 C C . TRP A 1 91 ? 9.757 -8.308 -39.453 1.00 36.66 91 TRP A C 1
ATOM 755 O O . TRP A 1 91 ? 10.452 -7.356 -39.792 1.00 36.66 91 TRP A O 1
ATOM 765 N N . PHE A 1 92 ? 10.270 -9.461 -39.011 1.00 38.09 92 PHE A N 1
ATOM 766 C CA . PHE A 1 92 ? 11.695 -9.825 -38.912 1.00 38.09 92 PHE A CA 1
ATOM 767 C C . PHE A 1 92 ? 12.472 -9.311 -37.680 1.00 38.09 92 PHE A C 1
ATOM 769 O O . PHE A 1 92 ? 13.290 -8.398 -37.769 1.00 38.09 92 PHE A O 1
ATOM 776 N N . LYS A 1 93 ? 12.285 -9.985 -36.533 1.00 44.78 93 LYS A N 1
ATOM 777 C CA . LYS A 1 93 ? 13.337 -10.464 -35.597 1.00 44.78 93 LYS A CA 1
ATOM 778 C C . LYS A 1 93 ? 12.668 -11.129 -34.389 1.00 44.78 93 LYS A C 1
ATOM 780 O O . LYS A 1 93 ? 11.791 -10.525 -33.778 1.00 44.78 93 LYS A O 1
ATOM 785 N N . ALA A 1 94 ? 13.100 -12.339 -34.026 1.00 44.28 94 ALA A N 1
ATOM 786 C CA . ALA A 1 94 ? 12.736 -12.948 -32.748 1.00 44.28 94 ALA A CA 1
ATOM 787 C C . ALA A 1 94 ? 13.264 -12.042 -31.625 1.00 44.28 94 ALA A C 1
ATOM 789 O O . ALA A 1 94 ? 14.477 -11.894 -31.456 1.00 44.28 94 ALA A O 1
ATOM 790 N N . LYS A 1 95 ? 12.364 -11.343 -30.928 1.00 59.09 95 LYS A N 1
ATOM 791 C CA . LYS A 1 95 ? 12.741 -10.471 -29.815 1.00 59.09 95 LYS A CA 1
ATOM 792 C C . LYS A 1 95 ? 12.867 -11.305 -28.548 1.00 59.09 95 LYS A C 1
ATOM 794 O O . LYS A 1 95 ? 12.089 -12.227 -28.329 1.00 59.09 95 LYS A O 1
ATOM 799 N N . LYS A 1 96 ? 13.860 -10.966 -27.721 1.00 64.19 96 LYS A N 1
ATOM 800 C CA . LYS A 1 96 ? 13.968 -11.500 -26.360 1.00 64.19 96 LYS A CA 1
ATOM 801 C C . LYS A 1 96 ? 12.655 -11.207 -25.614 1.00 64.19 96 LYS A C 1
ATOM 803 O O . LYS A 1 96 ? 12.127 -10.108 -25.808 1.00 64.19 96 LYS A O 1
ATOM 808 N N . PRO A 1 97 ? 12.141 -12.141 -24.794 1.00 65.25 97 PRO A N 1
ATOM 809 C CA . PRO A 1 97 ? 10.990 -11.860 -23.947 1.00 65.25 97 PRO A CA 1
ATOM 810 C C . PRO A 1 97 ? 11.314 -10.662 -23.052 1.00 65.25 97 PRO A C 1
ATOM 812 O O . PRO A 1 97 ? 12.382 -10.608 -22.437 1.00 65.25 97 PRO A O 1
ATOM 815 N N . GLU A 1 98 ? 10.411 -9.688 -23.027 1.00 73.94 98 GLU A N 1
ATOM 816 C CA . GLU A 1 98 ? 10.466 -8.577 -22.085 1.00 73.94 98 GLU A CA 1
ATOM 817 C C . GLU A 1 98 ? 9.620 -8.956 -20.864 1.00 73.94 98 GLU A C 1
ATOM 819 O O . GLU A 1 98 ? 8.637 -9.692 -20.972 1.00 73.94 98 GLU A O 1
ATOM 824 N N . TYR A 1 99 ? 10.013 -8.482 -19.686 1.00 75.81 99 TYR A N 1
ATOM 825 C CA . TYR A 1 99 ? 9.283 -8.737 -18.449 1.00 75.81 99 TYR A CA 1
ATOM 826 C C . TYR A 1 99 ? 8.613 -7.458 -17.986 1.00 75.81 99 TYR A C 1
ATOM 828 O O . TYR A 1 99 ? 9.201 -6.374 -18.059 1.00 75.81 99 TYR A O 1
ATOM 836 N N . ALA A 1 100 ? 7.379 -7.601 -17.518 1.00 77.19 100 ALA A N 1
ATOM 837 C CA . ALA A 1 100 ? 6.626 -6.519 -16.929 1.00 77.19 100 ALA A CA 1
ATOM 838 C C . ALA A 1 100 ? 6.128 -6.889 -15.542 1.00 77.19 100 ALA A C 1
ATOM 840 O O . ALA A 1 100 ? 5.679 -8.011 -15.300 1.00 77.19 100 ALA A O 1
ATOM 841 N N . LEU A 1 101 ? 6.147 -5.895 -14.667 1.00 80.25 101 LEU A N 1
ATOM 842 C CA . LEU A 1 101 ? 5.371 -5.891 -13.450 1.00 80.25 101 LEU A CA 1
ATOM 843 C C . LEU A 1 101 ? 4.022 -5.220 -13.731 1.00 80.25 101 LEU A C 1
ATOM 845 O O . LEU A 1 101 ? 3.972 -4.108 -14.253 1.00 80.25 101 LEU A O 1
ATOM 849 N N . ILE A 1 102 ? 2.935 -5.903 -13.392 1.00 83.75 102 ILE A N 1
ATOM 850 C CA . ILE A 1 102 ? 1.561 -5.443 -13.583 1.00 83.75 102 ILE A CA 1
ATOM 851 C C . ILE A 1 102 ? 0.959 -5.165 -12.209 1.00 83.75 102 ILE A C 1
ATOM 853 O O . ILE A 1 102 ? 0.852 -6.060 -11.369 1.00 83.75 102 ILE A O 1
ATOM 857 N N . ILE A 1 103 ? 0.543 -3.920 -12.001 1.00 84.19 103 ILE A N 1
ATOM 858 C CA . ILE A 1 103 ? -0.120 -3.465 -10.783 1.00 84.19 103 ILE A CA 1
ATOM 859 C C . ILE A 1 103 ? -1.544 -3.066 -11.155 1.00 84.19 103 ILE A C 1
ATOM 861 O O . ILE A 1 103 ? -1.768 -2.104 -11.889 1.00 84.19 103 ILE A O 1
ATOM 865 N N . GLU A 1 104 ? -2.515 -3.805 -10.645 1.00 84.50 104 GLU A N 1
ATOM 866 C CA . GLU A 1 104 ? -3.926 -3.463 -10.755 1.00 84.50 104 GLU A CA 1
ATOM 867 C C . GLU A 1 104 ? -4.358 -2.743 -9.483 1.00 84.50 104 GLU A C 1
ATOM 869 O O . GLU A 1 104 ? -4.188 -3.273 -8.383 1.00 84.50 104 GLU A O 1
ATOM 874 N N . LEU A 1 105 ? -4.915 -1.540 -9.618 1.00 85.44 105 LEU A N 1
ATOM 875 C CA . LEU A 1 105 ? -5.450 -0.809 -8.473 1.00 85.44 105 LEU A CA 1
ATOM 876 C C . LEU A 1 105 ? -6.892 -1.218 -8.165 1.00 85.44 105 LEU A C 1
ATOM 878 O O . LEU A 1 105 ? -7.629 -1.677 -9.039 1.00 85.44 105 LEU A O 1
ATOM 882 N N . LYS A 1 106 ? -7.293 -1.038 -6.904 1.00 85.19 106 LYS A N 1
ATOM 883 C CA . LYS A 1 106 ? -8.698 -1.058 -6.489 1.00 85.19 106 LYS A CA 1
ATOM 884 C C . LYS A 1 106 ? -9.443 0.039 -7.250 1.00 85.19 106 LYS A C 1
ATOM 886 O O . LYS A 1 106 ? -8.849 1.059 -7.604 1.00 85.19 106 LYS A O 1
ATOM 891 N N . GLU A 1 107 ? -10.726 -0.186 -7.520 1.00 76.31 107 GLU A N 1
ATOM 892 C CA . GLU A 1 107 ? -11.571 0.866 -8.083 1.00 76.31 107 GLU A CA 1
ATOM 893 C C . GLU A 1 107 ? -11.566 2.037 -7.098 1.00 76.31 107 GLU A C 1
ATOM 895 O O . GLU A 1 107 ? -11.858 1.869 -5.913 1.00 76.31 107 GLU A O 1
ATOM 900 N N . VAL A 1 108 ? -11.124 3.196 -7.575 1.00 64.88 108 VAL A N 1
ATOM 901 C CA . VAL A 1 108 ? -11.207 4.446 -6.831 1.00 64.88 108 VAL A CA 1
ATOM 902 C C . VAL A 1 108 ? -12.293 5.238 -7.527 1.00 64.88 108 VAL A C 1
ATOM 904 O O . VAL A 1 108 ? -12.121 5.613 -8.690 1.00 64.88 108 VAL A O 1
ATOM 907 N N . ASP A 1 109 ? -13.406 5.448 -6.833 1.00 59.22 109 ASP A N 1
ATOM 908 C CA . ASP A 1 109 ? -14.415 6.403 -7.265 1.00 59.22 109 ASP A CA 1
ATOM 909 C C . ASP A 1 109 ? -13.765 7.790 -7.221 1.00 59.22 109 ASP A C 1
ATOM 911 O O . ASP A 1 109 ? -13.506 8.356 -6.160 1.00 59.22 109 ASP A O 1
ATOM 915 N N . PHE A 1 110 ? -13.385 8.293 -8.393 1.00 55.81 110 PHE A N 1
ATOM 916 C CA . PHE A 1 110 ? -13.002 9.687 -8.546 1.00 55.81 110 PHE A CA 1
ATOM 917 C C . PHE A 1 110 ? -14.298 10.469 -8.752 1.00 55.81 110 PHE A C 1
ATOM 919 O O . PHE A 1 110 ? -14.924 10.332 -9.799 1.00 55.81 110 PHE A O 1
ATOM 926 N N . ASP A 1 111 ? -14.674 11.285 -7.768 1.00 50.66 111 ASP A N 1
ATOM 927 C CA . ASP A 1 111 ? -15.848 12.178 -7.790 1.00 50.66 111 ASP A CA 1
ATOM 928 C C . ASP A 1 111 ? -15.736 13.338 -8.809 1.00 50.66 111 ASP A C 1
ATOM 930 O O . ASP A 1 111 ? -16.444 14.336 -8.708 1.00 50.66 111 ASP A O 1
ATOM 934 N N . ASP A 1 112 ? -14.858 13.239 -9.808 1.00 52.41 112 ASP A N 1
ATOM 935 C CA . ASP A 1 112 ? -14.767 14.250 -10.858 1.00 52.41 112 ASP A CA 1
ATOM 936 C C . ASP A 1 112 ? -15.736 13.918 -12.000 1.00 52.41 112 ASP A C 1
ATOM 938 O O . ASP A 1 112 ? -15.645 12.855 -12.622 1.00 52.41 112 ASP A O 1
ATOM 942 N N . ASP A 1 113 ? -16.584 14.891 -12.355 1.00 54.38 113 ASP A N 1
ATOM 943 C CA . ASP A 1 113 ? -17.558 14.929 -13.469 1.00 54.38 113 ASP A CA 1
ATOM 944 C C . ASP A 1 113 ? -16.980 14.615 -14.880 1.00 54.38 113 ASP A C 1
ATOM 946 O O . ASP A 1 113 ? -17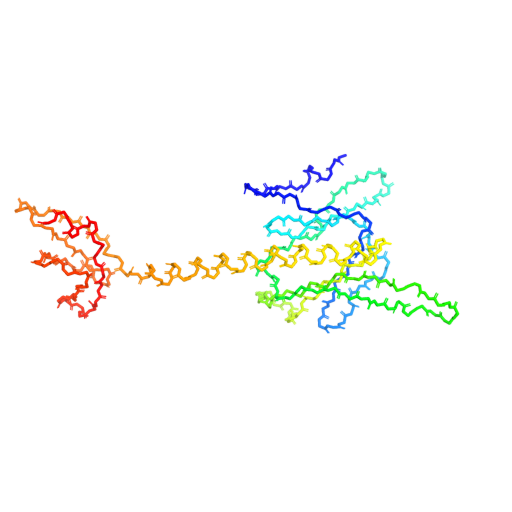.651 14.756 -15.902 1.00 54.38 113 ASP A O 1
ATOM 950 N N . SER A 1 114 ? -15.722 14.182 -14.976 1.00 52.31 114 SER A N 1
ATOM 951 C CA . SER A 1 114 ? -14.968 13.945 -16.214 1.00 52.31 114 SER A CA 1
ATOM 952 C C . SER A 1 114 ? -15.138 12.546 -16.830 1.00 52.31 114 SER A C 1
ATOM 954 O O . SER A 1 114 ? -14.579 12.268 -17.893 1.00 52.31 114 SER A O 1
ATOM 956 N N . GLY A 1 115 ? -15.955 11.683 -16.224 1.00 48.38 115 GLY A N 1
ATOM 957 C CA . GLY A 1 115 ? -16.280 10.360 -16.754 1.00 48.38 115 GLY A CA 1
ATOM 958 C C . GLY A 1 115 ? -15.447 9.233 -16.139 1.00 48.38 115 GLY A C 1
ATOM 959 O O . GLY A 1 115 ? -14.222 9.271 -16.066 1.00 48.38 115 GLY A O 1
ATOM 960 N N . PHE A 1 116 ? -16.161 8.197 -15.703 1.00 38.84 116 PHE A N 1
ATOM 961 C CA . PHE A 1 116 ? -15.651 7.029 -14.991 1.00 38.84 116 PHE A CA 1
ATOM 962 C C . PHE A 1 116 ? -14.548 6.282 -15.760 1.00 38.84 116 PHE A C 1
ATOM 964 O O . PHE A 1 116 ? -14.809 5.607 -16.760 1.00 38.84 116 PHE A O 1
ATOM 971 N N . TYR A 1 117 ? -13.328 6.286 -15.227 1.00 47.69 117 TYR A N 1
ATOM 972 C CA . TYR A 1 117 ? -12.299 5.315 -15.598 1.00 47.69 117 TYR A CA 1
ATOM 973 C C . TYR A 1 117 ? -12.278 4.201 -14.553 1.00 47.69 117 TYR A C 1
ATOM 975 O O . TYR A 1 117 ? -11.609 4.309 -13.530 1.00 47.69 117 TYR A O 1
ATOM 983 N N . LYS A 1 118 ? -13.043 3.135 -14.812 1.00 51.06 118 LYS A N 1
ATOM 984 C CA . LYS A 1 118 ? -13.306 2.056 -13.845 1.00 51.06 118 LYS A CA 1
ATOM 985 C C . LYS A 1 118 ? -12.094 1.181 -13.521 1.00 51.06 118 LYS A C 1
ATOM 987 O O . LYS A 1 118 ? -12.109 0.492 -12.514 1.00 51.06 118 LYS A O 1
ATOM 992 N N . GLN A 1 119 ? -11.027 1.204 -14.321 1.00 52.06 119 GLN A N 1
ATOM 993 C CA . GLN A 1 119 ? -9.862 0.363 -14.044 1.00 52.06 119 GLN A CA 1
ATOM 994 C C . GLN A 1 119 ? -8.569 1.016 -14.531 1.00 52.06 119 GLN A C 1
ATOM 996 O O . GLN A 1 119 ? -8.398 1.272 -15.727 1.00 52.06 119 GLN A O 1
ATOM 1001 N N . LYS A 1 120 ? -7.643 1.263 -13.596 1.00 59.16 120 LYS A N 1
ATOM 1002 C CA . LYS A 1 120 ? -6.260 1.656 -13.891 1.00 59.16 120 LYS A CA 1
ATOM 1003 C C . LYS A 1 120 ? -5.356 0.447 -13.665 1.00 59.16 120 LYS A C 1
ATOM 1005 O O . LYS A 1 120 ? -5.227 -0.048 -12.545 1.00 59.16 120 LYS A O 1
ATOM 1010 N N . ARG A 1 121 ? -4.744 -0.032 -14.744 1.00 59.91 121 ARG A N 1
ATOM 1011 C CA . ARG A 1 121 ? -3.670 -1.026 -14.718 1.00 59.91 121 ARG A CA 1
ATOM 1012 C C . ARG A 1 121 ? -2.368 -0.304 -15.009 1.00 59.91 121 ARG A C 1
ATOM 1014 O O . ARG A 1 121 ? -2.262 0.425 -15.987 1.00 59.91 121 ARG A O 1
ATOM 1021 N N . PHE A 1 122 ? -1.369 -0.515 -14.177 1.00 61.28 122 PHE A N 1
ATOM 1022 C CA . PHE A 1 122 ? -0.034 0.006 -14.401 1.00 61.28 122 PHE A CA 1
ATOM 1023 C C . PHE A 1 122 ? 0.867 -1.128 -14.853 1.00 61.28 122 PHE A C 1
ATOM 1025 O O . PHE A 1 122 ? 0.895 -2.197 -14.246 1.00 61.28 122 PHE A O 1
ATOM 1032 N N . LEU A 1 123 ? 1.588 -0.890 -15.937 1.00 57.78 123 LEU A N 1
ATOM 1033 C CA . LEU A 1 123 ? 2.535 -1.812 -16.527 1.00 57.78 123 LEU A CA 1
ATOM 1034 C C . LEU A 1 123 ? 3.923 -1.184 -16.422 1.00 57.78 123 LEU A C 1
ATOM 1036 O O . LEU A 1 123 ? 4.240 -0.210 -17.100 1.00 57.78 123 LEU A O 1
ATOM 1040 N N . LEU A 1 124 ? 4.754 -1.731 -15.547 1.00 59.88 124 LEU A N 1
ATOM 1041 C CA . LEU A 1 124 ? 6.150 -1.345 -15.394 1.00 59.88 124 LEU A CA 1
ATOM 1042 C C . LEU A 1 124 ? 6.995 -2.333 -16.201 1.00 59.88 124 LEU A C 1
ATOM 1044 O O . LEU A 1 124 ? 7.112 -3.501 -15.842 1.00 59.88 124 LEU A O 1
ATOM 1048 N N . GLN A 1 125 ? 7.533 -1.877 -17.324 1.00 61.97 125 GLN A N 1
ATOM 1049 C CA . GLN A 1 125 ? 8.366 -2.636 -18.254 1.00 61.97 125 GLN A CA 1
ATOM 1050 C C . GLN A 1 125 ? 9.853 -2.343 -18.018 1.00 61.97 125 GLN A C 1
ATOM 1052 O O . GLN A 1 125 ? 10.209 -1.273 -17.540 1.00 61.97 125 GLN A O 1
ATOM 1057 N N . SER A 1 126 ? 10.724 -3.259 -18.441 1.00 58.12 126 SER A N 1
ATOM 1058 C CA . SER A 1 126 ? 12.196 -3.184 -18.372 1.00 58.12 126 SER A CA 1
ATOM 1059 C C . SER A 1 126 ? 12.800 -3.582 -17.026 1.00 58.12 126 SER A C 1
ATOM 1061 O O . SER A 1 126 ? 13.203 -2.746 -16.220 1.00 58.12 126 SER A O 1
ATOM 1063 N N . LEU A 1 127 ? 12.955 -4.895 -16.858 1.00 59.03 127 LEU A N 1
ATOM 1064 C CA . LEU A 1 127 ? 13.903 -5.496 -15.921 1.00 59.03 127 LEU A CA 1
ATOM 1065 C C . LEU A 1 127 ? 14.983 -6.206 -16.733 1.00 59.03 127 LEU A C 1
ATOM 1067 O O . LEU A 1 127 ? 14.692 -6.771 -17.791 1.00 59.03 127 LEU A O 1
ATOM 1071 N N . SER A 1 128 ? 16.236 -6.114 -16.284 1.00 67.38 128 SER A N 1
ATOM 1072 C CA . SER A 1 128 ? 17.388 -6.522 -17.095 1.00 67.38 128 SER A CA 1
ATOM 1073 C C . SER A 1 128 ? 17.487 -8.046 -17.258 1.00 67.38 128 SER A C 1
ATOM 1075 O O . SER A 1 128 ? 18.050 -8.531 -18.243 1.00 67.38 128 SER A O 1
ATOM 1077 N N . SER A 1 129 ? 16.849 -8.799 -16.353 1.00 73.94 129 SER A N 1
ATOM 1078 C CA . SER A 1 129 ? 16.681 -10.250 -16.431 1.00 73.94 129 SER A CA 1
ATOM 1079 C C . SER A 1 129 ? 15.340 -10.728 -15.846 1.00 73.94 129 SER A C 1
ATOM 1081 O O . SER A 1 129 ? 14.706 -10.047 -15.036 1.00 73.94 129 SER A O 1
ATOM 1083 N N . LEU A 1 130 ? 14.916 -11.937 -16.241 1.00 70.69 130 LEU A N 1
ATOM 1084 C CA . LEU A 1 130 ? 13.763 -12.635 -15.650 1.00 70.69 130 LEU A CA 1
ATOM 1085 C C . LEU A 1 130 ? 13.953 -12.862 -14.152 1.00 70.69 130 LEU A C 1
ATOM 1087 O O . LEU A 1 130 ? 13.010 -12.739 -13.381 1.00 70.69 130 LEU A O 1
ATOM 1091 N N . GLU A 1 131 ? 15.165 -13.231 -13.748 1.00 77.56 131 GLU A N 1
ATOM 1092 C CA . GLU A 1 131 ? 15.477 -13.569 -12.362 1.00 77.56 131 GLU A CA 1
ATOM 1093 C C . GLU A 1 131 ? 15.293 -12.356 -11.450 1.00 77.56 131 GLU A C 1
ATOM 1095 O O . GLU A 1 131 ? 14.660 -12.474 -10.403 1.00 77.56 131 GLU A O 1
ATOM 1100 N N . GLU A 1 132 ? 15.741 -11.176 -11.890 1.00 73.94 132 GLU A N 1
ATOM 1101 C CA . GLU A 1 132 ? 15.494 -9.907 -11.198 1.00 73.94 132 GLU A CA 1
ATOM 1102 C C . GLU A 1 132 ? 14.001 -9.589 -11.124 1.00 73.94 132 GLU A C 1
ATOM 1104 O O . GLU A 1 132 ? 13.507 -9.209 -10.063 1.00 73.94 132 GLU A O 1
ATOM 1109 N N . ALA A 1 133 ? 13.268 -9.800 -12.222 1.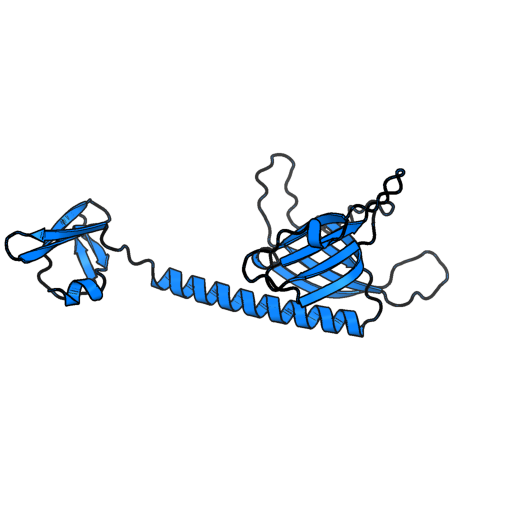00 69.50 133 ALA A N 1
ATOM 1110 C CA . ALA A 1 133 ? 11.826 -9.588 -12.270 1.00 69.50 133 ALA A CA 1
ATOM 1111 C C . ALA A 1 133 ? 11.058 -10.477 -11.301 1.00 69.50 133 ALA A C 1
ATOM 1113 O O . ALA A 1 133 ? 10.210 -9.998 -10.551 1.00 69.50 133 ALA A O 1
ATOM 1114 N N . VAL A 1 134 ? 11.381 -11.766 -11.289 1.00 76.12 134 VAL A N 1
ATOM 1115 C CA . VAL A 1 134 ? 10.752 -12.752 -10.415 1.00 76.12 134 VAL A CA 1
ATOM 1116 C C . VAL A 1 134 ? 11.129 -12.486 -8.964 1.00 76.12 134 VAL A C 1
ATOM 1118 O O . VAL A 1 134 ? 10.258 -12.522 -8.100 1.00 76.12 134 VAL A O 1
ATOM 1121 N N . ALA A 1 135 ? 12.399 -12.197 -8.675 1.00 80.06 135 ALA A N 1
ATOM 1122 C CA . ALA A 1 135 ? 12.849 -11.887 -7.322 1.00 80.06 135 ALA A CA 1
ATOM 1123 C C . ALA A 1 135 ? 12.177 -10.614 -6.785 1.00 80.06 135 ALA A C 1
ATOM 1125 O O . ALA A 1 135 ? 11.703 -10.601 -5.649 1.00 80.06 135 ALA A O 1
ATOM 1126 N N . MET A 1 136 ? 12.080 -9.572 -7.615 1.00 74.31 136 MET A N 1
ATOM 1127 C CA . MET A 1 136 ? 11.364 -8.340 -7.290 1.00 74.31 136 MET A CA 1
ATOM 1128 C C . MET A 1 136 ? 9.877 -8.604 -7.069 1.00 74.31 136 MET A C 1
ATOM 1130 O O . MET A 1 136 ? 9.328 -8.183 -6.053 1.00 74.31 136 MET A O 1
ATOM 1134 N N . GLY A 1 137 ? 9.244 -9.328 -7.993 1.00 76.25 137 GLY A N 1
ATOM 1135 C CA . GLY A 1 137 ? 7.829 -9.665 -7.927 1.00 76.25 137 GLY A CA 1
ATOM 1136 C C . GLY A 1 137 ? 7.482 -10.443 -6.660 1.00 76.25 137 GLY A C 1
ATOM 1137 O O . GLY A 1 137 ? 6.526 -10.096 -5.975 1.00 76.25 137 GLY A O 1
ATOM 1138 N N . LYS A 1 138 ? 8.301 -11.440 -6.302 1.00 83.19 138 LYS A N 1
ATOM 1139 C CA . LYS A 1 138 ? 8.131 -12.245 -5.085 1.00 83.19 138 LYS A CA 1
ATOM 1140 C C . LYS A 1 138 ? 8.265 -11.413 -3.814 1.00 83.19 138 LYS A C 1
ATOM 1142 O O . LYS A 1 138 ? 7.371 -11.460 -2.982 1.00 83.19 138 LYS A O 1
ATOM 1147 N N . ARG A 1 139 ? 9.326 -10.606 -3.688 1.00 81.62 139 ARG A N 1
ATOM 1148 C CA . ARG A 1 139 ? 9.513 -9.745 -2.506 1.00 81.62 139 ARG A CA 1
ATOM 1149 C C . ARG A 1 139 ? 8.370 -8.749 -2.348 1.00 81.62 139 ARG A C 1
ATOM 1151 O O . ARG A 1 139 ? 7.849 -8.585 -1.254 1.00 81.62 139 ARG A O 1
ATOM 1158 N N . ALA A 1 140 ? 7.975 -8.100 -3.441 1.00 76.75 140 ALA A N 1
ATOM 1159 C CA . ALA A 1 140 ? 6.857 -7.163 -3.452 1.00 76.75 140 ALA A CA 1
ATOM 1160 C C . ALA A 1 140 ? 5.541 -7.827 -3.025 1.00 76.75 140 ALA A C 1
ATOM 1162 O O . ALA A 1 140 ? 4.791 -7.243 -2.246 1.00 76.75 140 ALA A O 1
ATOM 1163 N N . LEU A 1 141 ? 5.296 -9.050 -3.502 1.00 81.00 141 LEU A N 1
ATOM 1164 C CA . LEU A 1 141 ? 4.128 -9.839 -3.132 1.00 81.00 141 LEU A CA 1
ATOM 1165 C C . LEU A 1 141 ? 4.144 -10.214 -1.644 1.00 81.00 141 LEU A C 1
ATOM 1167 O O . LEU A 1 141 ? 3.136 -10.026 -0.977 1.00 81.00 141 LEU A O 1
ATOM 1171 N N . GLU A 1 142 ? 5.281 -10.660 -1.106 1.00 87.62 142 GLU A N 1
ATOM 1172 C CA . GLU A 1 142 ? 5.428 -10.985 0.322 1.00 87.62 142 GLU A CA 1
ATOM 1173 C C . GLU A 1 142 ? 5.100 -9.781 1.220 1.00 87.62 142 GLU A C 1
ATOM 1175 O O . GLU A 1 142 ? 4.333 -9.909 2.174 1.00 87.62 142 GLU A O 1
ATOM 1180 N N . ILE A 1 143 ? 5.619 -8.593 0.888 1.00 81.62 143 ILE A N 1
ATOM 1181 C CA . ILE A 1 143 ? 5.330 -7.348 1.624 1.00 81.62 143 ILE A CA 1
ATOM 1182 C C . ILE A 1 143 ? 3.847 -6.997 1.526 1.00 81.62 143 ILE A C 1
ATOM 1184 O O . ILE A 1 143 ? 3.224 -6.640 2.524 1.00 81.62 143 ILE A O 1
ATOM 1188 N N . PHE A 1 144 ? 3.282 -7.088 0.321 1.00 77.69 144 PHE A N 1
ATOM 1189 C CA . PHE A 1 144 ? 1.874 -6.798 0.085 1.00 77.69 144 PHE A CA 1
ATOM 1190 C C . PHE A 1 144 ? 0.969 -7.723 0.912 1.00 77.69 144 PHE A C 1
ATOM 1192 O O . PHE A 1 144 ? 0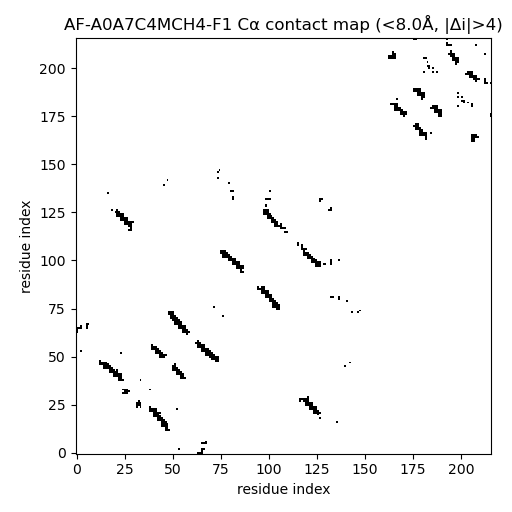.040 -7.249 1.565 1.00 77.69 144 PHE A O 1
ATOM 1199 N N . GLU A 1 145 ? 1.265 -9.023 0.948 1.00 86.06 145 GLU A N 1
ATOM 1200 C CA . GLU A 1 145 ? 0.536 -10.001 1.759 1.00 86.06 145 GLU A CA 1
ATOM 1201 C C . GLU A 1 145 ? 0.691 -9.754 3.267 1.00 86.06 145 GLU A C 1
ATOM 1203 O O . GLU A 1 145 ? -0.273 -9.914 4.021 1.00 86.06 145 GLU A O 1
ATOM 1208 N N . GLU A 1 146 ? 1.882 -9.363 3.728 1.00 88.38 146 GLU A N 1
ATOM 1209 C CA . GLU A 1 146 ? 2.127 -9.022 5.132 1.00 88.38 146 GLU A CA 1
ATOM 1210 C C . GLU A 1 146 ? 1.310 -7.795 5.564 1.00 88.38 146 GLU A C 1
ATOM 1212 O O . GLU A 1 146 ? 0.661 -7.818 6.613 1.00 88.38 146 GLU A O 1
ATOM 1217 N N . GLU A 1 147 ? 1.289 -6.741 4.748 1.00 80.94 147 GLU A N 1
ATOM 1218 C CA . GLU A 1 147 ? 0.517 -5.529 5.033 1.00 80.94 147 GLU A CA 1
ATOM 1219 C C . GLU A 1 147 ? -0.995 -5.788 4.984 1.00 80.94 147 GLU A C 1
ATOM 1221 O O . GLU A 1 147 ? -1.712 -5.331 5.873 1.00 80.94 147 GLU A O 1
ATOM 1226 N N . GLN A 1 148 ? -1.481 -6.600 4.035 1.00 80.56 148 GLN A N 1
ATOM 1227 C CA . GLN A 1 148 ? -2.885 -7.035 4.005 1.00 80.56 148 GLN A CA 1
ATOM 1228 C C . GLN A 1 148 ? -3.282 -7.786 5.285 1.00 80.56 148 GLN A C 1
ATOM 1230 O O . GLN A 1 148 ? -4.354 -7.548 5.840 1.00 80.56 148 GLN A O 1
ATOM 1235 N N . LYS A 1 149 ? -2.413 -8.662 5.808 1.00 88.62 149 LYS A N 1
ATOM 1236 C CA . LYS A 1 149 ? -2.668 -9.362 7.079 1.00 88.62 149 LYS A CA 1
ATOM 1237 C C . LYS A 1 149 ? -2.716 -8.406 8.269 1.00 88.62 149 LYS A C 1
ATOM 1239 O O . LYS A 1 149 ? -3.594 -8.555 9.115 1.00 88.62 149 LYS A O 1
ATOM 1244 N N . LYS A 1 150 ? -1.803 -7.431 8.340 1.00 86.31 150 LYS A N 1
ATOM 1245 C CA . LYS A 1 150 ? -1.801 -6.415 9.409 1.00 86.31 150 LYS A CA 1
ATOM 1246 C C . LYS A 1 150 ? -3.059 -5.554 9.374 1.00 86.31 150 LYS A C 1
ATOM 1248 O O . LYS A 1 150 ? -3.616 -5.268 10.429 1.00 86.31 150 LYS A O 1
ATOM 1253 N N . GLU A 1 151 ? -3.505 -5.160 8.184 1.00 80.00 151 GLU A N 1
ATOM 1254 C CA . GLU A 1 151 ? -4.737 -4.391 7.989 1.00 80.00 151 GLU A CA 1
ATOM 1255 C C . GLU A 1 151 ? -5.959 -5.197 8.440 1.00 80.00 151 GLU A C 1
ATOM 1257 O O . GLU A 1 151 ? -6.710 -4.727 9.289 1.00 80.00 151 GLU A O 1
ATOM 1262 N N . GLN A 1 152 ? -6.085 -6.456 8.007 1.00 82.06 152 GLN A N 1
ATOM 1263 C CA . GLN A 1 152 ? -7.155 -7.352 8.465 1.00 82.06 152 GLN A CA 1
ATOM 1264 C C . GLN A 1 152 ? -7.127 -7.590 9.980 1.00 82.06 152 GLN A C 1
ATOM 1266 O O . GLN A 1 152 ? -8.173 -7.674 10.622 1.00 82.06 152 GLN A O 1
ATOM 1271 N N . GLU A 1 153 ? -5.944 -7.728 10.585 1.00 86.62 153 GLU A N 1
ATOM 1272 C CA . GLU A 1 153 ? -5.827 -7.868 12.037 1.00 86.62 153 GLU A CA 1
ATOM 1273 C C . GLU A 1 153 ? -6.253 -6.583 12.757 1.00 86.62 153 GLU A C 1
ATOM 1275 O O . GLU A 1 153 ? -6.944 -6.647 13.776 1.00 86.62 153 GLU A O 1
ATOM 1280 N N . LEU A 1 154 ? -5.878 -5.417 12.229 1.00 80.88 154 LEU A N 1
ATOM 1281 C CA . LEU A 1 154 ? -6.295 -4.127 12.762 1.00 80.88 154 LEU A CA 1
ATOM 1282 C C . LEU A 1 154 ? -7.810 -3.934 12.634 1.00 80.88 154 LEU A C 1
ATOM 1284 O O . LEU A 1 154 ? -8.435 -3.525 13.607 1.0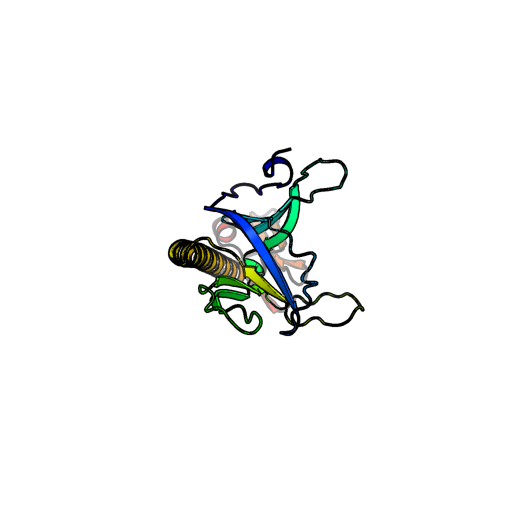0 80.88 154 LEU A O 1
ATOM 1288 N N . GLU A 1 155 ? -8.405 -4.277 11.493 1.00 73.69 155 GLU A N 1
ATOM 1289 C CA . GLU A 1 155 ? -9.856 -4.248 11.283 1.00 73.69 155 GLU A CA 1
ATOM 1290 C C . GLU A 1 155 ? -10.576 -5.164 12.266 1.00 73.69 155 GLU A C 1
ATOM 1292 O O . GLU A 1 155 ? -11.488 -4.711 12.946 1.00 73.69 155 GLU A O 1
ATOM 1297 N N . ARG A 1 156 ? -10.108 -6.406 12.449 1.00 73.31 156 ARG A N 1
ATOM 1298 C CA . ARG A 1 156 ? -10.659 -7.314 13.471 1.00 73.31 156 ARG A CA 1
ATOM 1299 C C . ARG A 1 156 ? -10.543 -6.726 14.873 1.00 73.31 156 ARG A C 1
ATOM 1301 O O . ARG A 1 156 ? -11.461 -6.860 15.675 1.00 73.31 156 ARG A O 1
ATOM 1308 N N . ARG A 1 157 ? -9.430 -6.060 15.192 1.00 70.81 157 ARG A N 1
ATOM 1309 C CA . ARG A 1 157 ? -9.273 -5.364 16.478 1.00 70.81 157 ARG A CA 1
ATOM 1310 C C . ARG A 1 157 ? -10.241 -4.188 16.603 1.00 70.81 157 ARG A C 1
ATOM 1312 O O . ARG A 1 157 ? -10.779 -3.997 17.684 1.00 70.81 157 ARG A O 1
ATOM 1319 N N . ILE A 1 158 ? -10.476 -3.419 15.541 1.00 66.94 158 ILE A N 1
ATOM 1320 C CA . ILE A 1 158 ? -11.415 -2.286 15.531 1.00 66.94 158 ILE A CA 1
ATOM 1321 C C . ILE A 1 158 ? -12.864 -2.772 15.633 1.00 66.94 158 ILE A C 1
ATOM 1323 O O . ILE A 1 158 ? -13.628 -2.210 16.413 1.00 66.94 158 ILE A O 1
ATOM 1327 N N . GLU A 1 159 ? -13.233 -3.825 14.906 1.00 56.88 159 GLU A N 1
ATOM 1328 C CA . GLU A 1 159 ? -14.561 -4.445 14.951 1.00 56.88 159 GLU A CA 1
ATOM 1329 C C . GLU A 1 159 ? -14.863 -4.971 16.360 1.00 56.88 159 GLU A C 1
ATOM 1331 O O . GLU A 1 159 ? -15.936 -4.724 16.905 1.00 56.88 159 GLU A O 1
ATOM 1336 N N . VAL A 1 160 ? -13.866 -5.564 17.024 1.00 56.12 160 VAL A N 1
ATOM 1337 C CA . VAL A 1 160 ? -13.956 -5.958 18.439 1.00 56.12 160 VAL A CA 1
ATOM 1338 C C . VAL A 1 160 ? -14.000 -4.747 19.389 1.00 56.12 160 VAL A C 1
ATOM 1340 O O . VAL A 1 160 ? -14.414 -4.896 20.535 1.00 56.12 160 VAL A O 1
ATOM 1343 N N . VAL A 1 161 ? -13.601 -3.545 18.956 1.00 54.19 161 VAL A N 1
ATOM 1344 C CA . VAL A 1 161 ? -13.517 -2.322 19.783 1.00 54.19 161 VAL A CA 1
ATOM 1345 C C . VAL A 1 161 ? -14.647 -1.319 19.495 1.00 54.19 161 VAL A C 1
ATOM 1347 O O . VAL A 1 161 ? -14.747 -0.318 20.204 1.00 54.19 161 VAL A O 1
ATOM 1350 N N . GLN A 1 162 ? -15.589 -1.602 18.583 1.00 47.62 162 GLN A N 1
ATOM 1351 C CA . GLN A 1 162 ? -16.866 -0.868 18.497 1.00 47.62 162 GLN A CA 1
ATOM 1352 C C . GLN A 1 162 ? -17.815 -1.224 19.655 1.00 47.62 162 GLN A C 1
ATOM 1354 O O . GLN A 1 162 ? -19.000 -1.509 19.494 1.00 47.62 162 GLN A O 1
ATOM 1359 N N . TYR A 1 163 ? -17.304 -1.155 20.875 1.00 53.28 163 TYR A N 1
ATOM 1360 C CA . TYR A 1 163 ? -18.137 -0.906 22.027 1.00 53.28 163 TYR A CA 1
ATOM 1361 C C . TYR A 1 163 ? -18.540 0.563 21.961 1.00 53.28 163 TYR A C 1
ATOM 1363 O O . TYR A 1 163 ? -17.686 1.440 21.873 1.00 53.28 163 TYR A O 1
ATOM 1371 N N . ASN A 1 164 ? -19.838 0.859 22.000 1.00 57.72 164 ASN A N 1
ATOM 1372 C CA . ASN A 1 164 ? -20.287 2.212 22.310 1.00 57.72 164 ASN A CA 1
ATOM 1373 C C . ASN A 1 164 ? -19.891 2.492 23.765 1.00 57.72 164 ASN A C 1
ATOM 1375 O O . ASN A 1 164 ? -20.623 2.160 24.698 1.00 57.72 164 ASN A O 1
ATOM 1379 N N . ILE A 1 165 ? -18.667 2.997 23.937 1.00 62.22 165 ILE A N 1
ATOM 1380 C CA . ILE A 1 165 ? -18.070 3.326 25.227 1.00 62.22 165 ILE A CA 1
ATOM 1381 C C . ILE A 1 165 ? -18.885 4.475 25.820 1.00 62.22 165 ILE A C 1
ATOM 1383 O O . ILE A 1 165 ? -19.232 5.436 25.132 1.00 62.22 165 ILE A O 1
ATOM 1387 N N . VAL A 1 166 ? -19.213 4.352 27.103 1.00 61.84 166 VAL A N 1
ATOM 1388 C CA . VAL A 1 166 ? -19.905 5.382 27.889 1.00 61.84 166 VAL A CA 1
ATOM 1389 C C . VAL A 1 166 ? -19.273 6.759 27.647 1.00 61.84 166 VAL A C 1
ATOM 1391 O O . VAL A 1 166 ? -18.056 6.920 27.741 1.00 61.84 166 VAL A O 1
ATOM 1394 N N . ALA A 1 167 ? -20.106 7.762 27.375 1.00 63.94 167 ALA A N 1
ATOM 1395 C CA . ALA A 1 167 ? -19.640 9.097 27.006 1.00 63.94 167 ALA A CA 1
ATOM 1396 C C . ALA A 1 167 ? -19.030 9.883 28.185 1.00 63.94 167 ALA A C 1
ATOM 1398 O O . ALA A 1 167 ? -18.223 10.786 27.969 1.00 63.94 167 ALA A O 1
ATOM 1399 N N . LYS A 1 168 ? -19.426 9.574 29.431 1.00 81.81 168 LYS A N 1
ATOM 1400 C CA . LYS A 1 168 ? -18.957 10.282 30.632 1.00 81.81 168 LYS A CA 1
ATOM 1401 C C . LYS A 1 168 ? -19.140 9.458 31.910 1.00 81.81 168 LYS A C 1
ATOM 1403 O O . LYS A 1 168 ? -20.151 8.766 32.054 1.00 81.81 168 LYS A O 1
ATOM 1408 N N . PHE A 1 169 ? -18.189 9.600 32.835 1.00 84.06 169 PHE A N 1
ATOM 1409 C CA . PHE A 1 169 ? -18.187 8.995 34.169 1.00 84.06 169 PHE A CA 1
ATOM 1410 C C . PHE A 1 169 ? -18.039 10.088 35.225 1.00 84.06 169 PHE A C 1
ATOM 1412 O O . PHE A 1 169 ? -17.161 10.943 35.099 1.00 84.06 169 PHE A O 1
ATOM 1419 N N . GLU A 1 170 ? -18.867 10.053 36.263 1.00 85.44 170 GLU A N 1
ATOM 1420 C CA . GLU A 1 170 ? -18.774 10.965 37.405 1.00 85.44 170 GLU A CA 1
ATOM 1421 C C . GLU A 1 170 ? -18.974 10.176 38.701 1.00 85.44 170 GLU A C 1
ATOM 1423 O O . GLU A 1 170 ? -19.861 9.328 38.791 1.00 85.44 170 GLU A O 1
ATOM 1428 N N . PHE A 1 171 ? -18.152 10.446 39.714 1.00 84.25 171 PHE A N 1
ATOM 1429 C CA . PHE A 1 171 ? -18.393 9.927 41.057 1.00 84.25 171 PHE A CA 1
ATOM 1430 C C . PHE A 1 171 ? -19.387 10.847 41.762 1.00 84.25 171 PHE A C 1
ATOM 1432 O O . PHE A 1 171 ? -19.165 12.054 41.878 1.00 84.25 171 PHE A O 1
ATOM 1439 N N . SER A 1 172 ? -20.496 10.279 42.222 1.00 81.69 172 SER A N 1
ATOM 1440 C CA . SER A 1 172 ? -21.433 10.988 43.091 1.00 81.69 172 SER A CA 1
ATOM 1441 C C . SER A 1 172 ? -20.797 11.257 44.461 1.00 81.69 172 SER A C 1
ATOM 1443 O O . SER A 1 172 ? -19.823 10.612 44.851 1.00 81.69 172 SER A O 1
ATOM 1445 N N . LYS A 1 173 ? -21.362 12.207 45.217 1.00 83.44 173 LYS A N 1
ATOM 1446 C CA . LYS A 1 173 ? -20.891 12.543 46.576 1.00 83.44 173 LYS A CA 1
ATOM 1447 C C . LYS A 1 173 ? -20.925 11.348 47.537 1.00 83.44 173 LYS A C 1
ATOM 1449 O O . LYS A 1 173 ? -20.156 11.328 48.490 1.00 83.44 173 LYS A O 1
ATOM 1454 N N . ASP A 1 174 ? -21.758 10.355 47.237 1.00 83.94 174 ASP A N 1
ATOM 1455 C CA . ASP A 1 174 ? -21.913 9.122 48.010 1.00 83.94 174 ASP A CA 1
ATOM 1456 C C . ASP A 1 174 ? -20.912 8.028 47.586 1.00 83.94 174 ASP A C 1
ATOM 1458 O O . ASP A 1 174 ? -20.993 6.891 48.041 1.00 83.94 174 ASP A O 1
ATOM 1462 N N . GLY A 1 175 ? -19.976 8.347 46.683 1.00 83.31 175 GLY A N 1
ATOM 1463 C CA . GLY A 1 175 ? -18.968 7.421 46.161 1.00 83.31 175 GLY A CA 1
ATOM 1464 C C . GLY A 1 175 ? -19.474 6.491 45.055 1.00 83.31 175 GLY A C 1
ATOM 1465 O O . GLY A 1 175 ? -18.677 5.773 44.458 1.00 83.31 175 GLY A O 1
ATOM 1466 N N . ALA A 1 176 ? -20.769 6.518 44.725 1.00 86.69 176 ALA A N 1
ATOM 1467 C CA . ALA A 1 176 ? -21.319 5.702 43.647 1.00 86.69 176 ALA A CA 1
ATOM 1468 C C . ALA A 1 176 ? -20.919 6.258 42.271 1.00 86.69 176 ALA A C 1
ATOM 1470 O O . ALA A 1 176 ? -21.016 7.467 42.027 1.00 86.69 176 ALA A O 1
ATOM 1471 N N . LEU A 1 177 ? -20.506 5.373 41.365 1.00 87.62 177 LEU A N 1
ATOM 1472 C CA . LEU A 1 177 ? -20.143 5.712 39.994 1.00 87.62 177 LEU A CA 1
ATOM 1473 C C . LEU A 1 177 ? -21.400 5.898 39.126 1.00 87.62 177 LEU A C 1
ATOM 1475 O O . LEU A 1 177 ? -22.187 4.966 38.938 1.00 87.62 177 LEU A O 1
ATOM 1479 N N . ALA A 1 178 ? -21.567 7.092 38.563 1.00 90.31 178 ALA A N 1
ATOM 1480 C CA . ALA A 1 178 ? -22.608 7.408 37.594 1.00 90.31 178 ALA A CA 1
ATOM 1481 C C . ALA A 1 178 ? -22.050 7.363 36.163 1.00 90.31 178 ALA A C 1
ATOM 1483 O O . ALA A 1 178 ? -20.993 7.926 35.867 1.00 90.31 178 ALA A O 1
ATOM 1484 N N . VAL A 1 179 ? -22.784 6.700 35.269 1.00 90.50 179 VAL A N 1
ATOM 1485 C CA . VAL A 1 179 ? -22.443 6.531 33.852 1.00 90.50 179 VAL A CA 1
ATOM 1486 C C . VAL A 1 179 ? -23.497 7.160 32.958 1.00 90.50 179 VAL A C 1
ATOM 1488 O O . VAL A 1 179 ? -24.691 6.916 33.124 1.00 90.50 179 VAL A O 1
ATOM 1491 N N . SER A 1 180 ? -23.054 7.953 31.981 1.00 92.44 180 SER A N 1
ATOM 1492 C CA . SER A 1 180 ? -23.942 8.584 30.996 1.00 92.44 180 SER A CA 1
ATOM 1493 C C . SER A 1 180 ? -24.105 7.717 29.748 1.00 92.44 180 SER A C 1
ATOM 1495 O O . SER A 1 180 ? -23.128 7.387 29.074 1.00 92.44 180 SER A O 1
ATOM 1497 N N . CYS A 1 181 ? -25.349 7.379 29.406 1.00 91.25 181 CYS A N 1
ATOM 1498 C CA . CYS A 1 181 ? -25.683 6.607 28.213 1.00 91.25 181 CYS A CA 1
ATOM 1499 C C . CYS A 1 181 ? -25.194 7.330 26.943 1.00 91.25 181 CYS A C 1
ATOM 1501 O O . CYS A 1 181 ? -25.602 8.471 26.708 1.00 91.25 181 CYS A O 1
ATOM 1503 N N . PRO A 1 182 ? -24.394 6.681 26.076 1.00 88.56 182 PRO A N 1
ATOM 1504 C CA . PRO A 1 182 ? -23.820 7.329 24.894 1.00 88.56 182 PRO A CA 1
ATOM 1505 C C . PRO A 1 182 ? -24.865 7.695 23.828 1.00 88.56 182 PRO A C 1
ATOM 1507 O O . PRO A 1 182 ? -24.591 8.512 22.958 1.00 88.56 182 PRO A O 1
ATOM 1510 N N . TYR A 1 183 ? -26.069 7.116 23.888 1.00 88.88 183 TYR A N 1
ATOM 1511 C CA . TYR A 1 183 ? -27.103 7.338 22.874 1.00 88.88 183 TYR A CA 1
ATOM 1512 C C . TYR A 1 183 ? -28.118 8.428 23.233 1.00 88.88 183 TYR A C 1
ATOM 1514 O O . TYR A 1 183 ? -28.690 9.030 22.332 1.00 88.88 183 TYR A O 1
ATOM 1522 N N . CYS A 1 184 ? -28.403 8.642 24.522 1.00 92.00 184 CYS A N 1
ATOM 1523 C CA . CYS A 1 184 ? -29.415 9.612 24.963 1.00 92.00 184 CYS A CA 1
ATOM 1524 C C . CYS A 1 184 ? -28.926 10.594 26.035 1.00 92.00 184 CYS A C 1
ATOM 1526 O O . CYS A 1 184 ? -29.689 11.463 26.442 1.00 92.00 184 CYS A O 1
ATOM 1528 N N . GLY A 1 185 ? -27.690 10.452 26.527 1.00 91.56 185 GLY A N 1
ATOM 1529 C CA . GLY A 1 185 ? -27.108 11.321 27.554 1.00 91.56 185 GLY A CA 1
ATOM 1530 C C . GLY A 1 185 ? -27.646 11.107 28.972 1.00 91.56 185 GLY A C 1
ATOM 1531 O O . GLY A 1 185 ? -27.152 11.732 29.905 1.00 91.56 185 GLY A O 1
ATOM 1532 N N . ALA A 1 186 ? -28.632 10.226 29.168 1.00 93.00 186 ALA A N 1
ATOM 1533 C CA . ALA A 1 186 ? -29.184 9.969 30.491 1.00 93.00 186 ALA A CA 1
ATOM 1534 C C . ALA A 1 186 ? -28.156 9.289 31.406 1.00 93.00 186 ALA A C 1
ATOM 1536 O O . ALA A 1 186 ? -27.480 8.345 30.990 1.00 93.00 186 ALA A O 1
ATOM 1537 N N . SER A 1 187 ? -28.063 9.753 32.651 1.00 90.62 187 SER A N 1
ATOM 1538 C CA . SER A 1 187 ? -27.143 9.216 33.654 1.00 90.62 187 SER A CA 1
ATOM 1539 C C . SER A 1 187 ? -27.827 8.166 34.529 1.00 90.62 187 SER A C 1
ATOM 1541 O O . SER A 1 187 ? -29.002 8.305 34.881 1.00 90.62 187 SER A O 1
ATOM 1543 N N . SER A 1 188 ? -27.102 7.104 34.869 1.00 88.81 188 SER A N 1
ATOM 1544 C CA . SER A 1 188 ? -27.553 6.061 35.789 1.00 88.81 188 SER A CA 1
ATOM 1545 C C . SER A 1 188 ? -26.391 5.593 36.660 1.00 88.81 188 SER A C 1
ATOM 1547 O O . SER A 1 188 ? -25.247 5.546 36.207 1.00 88.81 188 SER A O 1
ATOM 1549 N N . THR A 1 189 ? -26.671 5.275 37.920 1.00 90.50 189 THR A N 1
ATOM 1550 C CA . THR A 1 189 ? -25.691 4.694 38.839 1.00 90.50 189 THR A CA 1
ATOM 1551 C C . THR A 1 189 ? -25.508 3.209 38.546 1.00 90.50 189 THR A C 1
ATOM 1553 O O . THR A 1 189 ? -26.478 2.458 38.441 1.00 90.50 189 THR A O 1
ATOM 1556 N N . LEU A 1 190 ? -24.254 2.778 38.418 1.00 88.38 190 LEU A N 1
ATOM 1557 C CA . LEU A 1 190 ? -23.915 1.365 38.261 1.00 88.38 190 LEU A CA 1
ATOM 1558 C C . LEU A 1 190 ? -24.127 0.634 39.590 1.00 88.38 190 LEU A C 1
ATOM 1560 O O . LEU A 1 190 ? -23.495 0.967 40.588 1.00 88.38 190 LEU A O 1
ATOM 1564 N N . GLN A 1 191 ? -25.018 -0.360 39.593 1.00 84.25 191 GLN A N 1
ATOM 1565 C CA . GLN A 1 191 ? -25.271 -1.222 40.757 1.00 84.25 191 GLN A CA 1
ATOM 1566 C C . GLN A 1 191 ? -24.616 -2.606 40.635 1.00 84.25 191 GLN A C 1
ATOM 1568 O O . GLN A 1 191 ? -24.506 -3.316 41.631 1.00 84.25 191 GLN A O 1
ATOM 1573 N N . SER A 1 192 ? -24.178 -2.995 39.435 1.00 85.94 192 SER A N 1
ATOM 1574 C CA . SER A 1 192 ? -23.563 -4.294 39.157 1.00 85.94 192 SER A CA 1
ATOM 1575 C C . SER A 1 192 ? -22.246 -4.148 38.395 1.00 85.94 192 SER A C 1
ATOM 1577 O O . SER A 1 192 ? -21.992 -3.134 37.746 1.00 85.94 192 SER A O 1
ATOM 1579 N N . LYS A 1 193 ? -21.401 -5.185 38.464 1.00 88.06 193 LYS A N 1
ATOM 1580 C CA . LYS A 1 193 ? -20.137 -5.285 37.711 1.00 88.06 193 LYS A CA 1
ATOM 1581 C C . LYS A 1 193 ? -20.330 -5.884 36.313 1.00 88.06 193 LYS A C 1
ATOM 1583 O O . LYS A 1 193 ? -19.426 -6.524 35.777 1.00 88.06 193 LYS A O 1
ATOM 1588 N N . ASP A 1 194 ? -21.512 -5.700 35.734 1.00 88.12 194 ASP A N 1
ATOM 1589 C CA . ASP A 1 194 ? -21.818 -6.233 34.413 1.00 88.12 194 ASP A CA 1
ATOM 1590 C C . ASP A 1 194 ? -21.164 -5.374 33.329 1.00 88.12 194 ASP A C 1
ATOM 1592 O O . ASP A 1 194 ? -21.187 -4.144 33.367 1.00 88.12 194 ASP A O 1
ATOM 1596 N N . VAL A 1 195 ? -20.564 -6.042 32.343 1.00 87.25 195 VAL A N 1
ATOM 1597 C CA . VAL A 1 195 ? -19.906 -5.377 31.207 1.00 87.25 195 VAL A CA 1
ATOM 1598 C C . VAL A 1 195 ? -20.938 -4.718 30.290 1.00 87.25 195 VAL A C 1
ATOM 1600 O O . VAL A 1 195 ? -20.661 -3.666 29.718 1.00 87.25 195 VAL A O 1
ATOM 1603 N N . GLU A 1 196 ? -22.130 -5.304 30.183 1.00 90.12 196 GLU A N 1
ATOM 1604 C CA . GLU A 1 196 ? -23.243 -4.810 29.375 1.00 90.12 196 GLU A CA 1
ATOM 1605 C C . GLU A 1 196 ? -24.318 -4.184 30.261 1.00 90.12 196 GLU A C 1
ATOM 1607 O O . GLU A 1 196 ? -24.889 -4.838 31.131 1.00 90.12 196 GLU A O 1
ATOM 1612 N N . VAL A 1 197 ? -24.634 -2.915 30.004 1.00 90.00 197 VAL A N 1
ATOM 1613 C CA . VAL A 1 197 ? -25.674 -2.180 30.725 1.00 90.00 197 VAL A CA 1
ATOM 1614 C C . VAL A 1 197 ? -26.755 -1.755 29.743 1.00 90.00 197 VAL A C 1
ATOM 1616 O O . VAL A 1 197 ? -26.488 -1.134 28.711 1.00 90.00 197 VAL A O 1
ATOM 1619 N N . LYS A 1 198 ? -28.010 -2.070 30.070 1.00 92.56 198 LYS A N 1
ATOM 1620 C CA . LYS A 1 198 ? -29.178 -1.597 29.323 1.00 92.56 198 LYS A CA 1
ATOM 1621 C C . LYS A 1 198 ? -29.642 -0.260 29.893 1.00 92.56 198 LYS A C 1
ATOM 1623 O O . LYS A 1 198 ? -30.004 -0.172 31.063 1.00 92.56 198 LYS A O 1
ATOM 1628 N N . CYS A 1 199 ? -29.672 0.784 29.067 1.00 92.06 199 CYS A N 1
ATOM 1629 C CA . CYS A 1 199 ? -30.154 2.094 29.492 1.00 92.06 199 CYS A CA 1
ATOM 1630 C C . CYS A 1 199 ? -31.649 2.037 29.845 1.00 92.06 199 CYS A C 1
ATOM 1632 O O . CYS A 1 199 ? -32.469 1.697 28.992 1.00 92.06 199 CYS A O 1
ATOM 1634 N N . ALA A 1 200 ? -32.017 2.449 31.061 1.00 93.81 200 ALA A N 1
ATOM 1635 C CA . ALA A 1 200 ? -33.416 2.508 31.495 1.00 93.81 200 ALA A CA 1
ATOM 1636 C C . ALA A 1 200 ? -34.266 3.521 30.700 1.00 93.81 200 ALA A C 1
ATOM 1638 O O . ALA A 1 200 ? -35.478 3.360 30.607 1.00 93.81 200 ALA A O 1
ATOM 1639 N N . TYR A 1 201 ? -33.638 4.545 30.108 1.00 94.81 201 TYR A N 1
ATOM 1640 C CA . TYR A 1 201 ? -34.336 5.611 29.383 1.00 94.81 201 TYR A CA 1
ATOM 1641 C C . TYR A 1 201 ? -34.580 5.273 27.908 1.00 94.81 201 TYR A C 1
ATOM 1643 O O . TYR A 1 201 ? -35.702 5.389 27.432 1.00 94.81 201 TYR A O 1
ATOM 1651 N N . CYS A 1 202 ? -33.542 4.865 27.165 1.00 94.56 202 CYS A N 1
ATOM 1652 C CA . CYS A 1 202 ? -33.661 4.594 25.723 1.00 94.56 202 CYS A CA 1
ATOM 1653 C C . CYS A 1 202 ? -33.711 3.102 25.367 1.00 94.56 202 CYS A C 1
ATOM 1655 O O . CYS A 1 202 ? -33.861 2.757 24.197 1.00 94.56 202 CYS A O 1
ATOM 1657 N N . GLY A 1 203 ? -33.530 2.209 26.343 1.00 93.75 203 GLY A N 1
ATOM 1658 C CA . GLY A 1 203 ? -33.579 0.758 26.155 1.00 93.75 203 GLY A CA 1
ATOM 1659 C C . GLY A 1 203 ? -32.390 0.146 25.408 1.00 93.75 203 GLY A C 1
ATOM 1660 O O . GLY A 1 203 ? -32.330 -1.079 25.298 1.00 93.75 203 GLY A O 1
ATOM 1661 N N . ARG A 1 204 ? -31.445 0.952 24.906 1.00 91.12 204 ARG A N 1
ATOM 1662 C CA . ARG A 1 204 ? -30.253 0.463 24.196 1.00 91.12 204 ARG A CA 1
ATOM 1663 C C . ARG A 1 204 ? -29.220 -0.098 25.168 1.00 91.12 204 ARG A C 1
ATOM 1665 O O . ARG A 1 204 ? -29.054 0.423 26.272 1.00 91.12 204 ARG A O 1
ATOM 1672 N N . VAL A 1 205 ? -28.512 -1.132 24.726 1.00 89.94 205 VAL A N 1
ATOM 1673 C CA . VAL A 1 205 ? -27.395 -1.737 25.457 1.00 89.94 205 VAL A CA 1
ATOM 1674 C C . VAL A 1 205 ? -26.095 -1.032 25.065 1.00 89.94 205 VAL A C 1
ATOM 1676 O O . VAL A 1 205 ? -25.885 -0.686 23.898 1.00 89.94 205 VAL A O 1
ATOM 1679 N N . TYR A 1 206 ? -25.248 -0.770 26.052 1.00 88.00 206 TYR A N 1
ATOM 1680 C CA . TYR A 1 206 ? -23.903 -0.227 25.880 1.00 88.00 206 TYR A CA 1
ATOM 1681 C C . TYR A 1 206 ? -22.933 -0.934 26.822 1.00 88.00 206 TYR A C 1
ATOM 1683 O O . TYR A 1 206 ? -23.354 -1.632 27.746 1.00 88.00 206 TYR A O 1
ATOM 1691 N N . ILE A 1 207 ? -21.635 -0.761 26.573 1.00 86.50 207 ILE A N 1
ATOM 1692 C CA . ILE A 1 207 ? -20.596 -1.497 27.289 1.00 86.50 207 ILE A CA 1
ATOM 1693 C C . ILE A 1 207 ? -19.761 -0.570 28.163 1.00 86.50 207 ILE A C 1
ATOM 1695 O O . ILE A 1 207 ? -19.293 0.487 27.731 1.00 86.50 207 ILE A O 1
ATOM 1699 N N . VAL A 1 208 ? -19.591 -0.981 29.419 1.00 86.56 208 VAL A N 1
ATOM 1700 C CA . VAL A 1 208 ? -18.768 -0.293 30.411 1.00 86.56 208 VAL A CA 1
ATOM 1701 C C . VAL A 1 208 ? -17.388 -0.961 30.443 1.00 86.56 208 VAL A C 1
ATOM 1703 O O . VAL A 1 208 ? -17.296 -2.170 30.664 1.00 86.56 208 VAL A O 1
ATOM 1706 N N . PRO A 1 209 ? -16.287 -0.217 30.225 1.00 85.19 209 PRO A N 1
ATOM 1707 C CA . PRO A 1 209 ? -14.945 -0.788 30.276 1.00 85.19 209 PRO A CA 1
ATOM 1708 C C . PRO A 1 209 ? -14.650 -1.457 31.627 1.00 85.19 209 PRO A C 1
ATOM 1710 O O . PRO A 1 209 ? -14.826 -0.834 32.672 1.00 85.19 209 PRO A O 1
ATOM 1713 N N . LYS A 1 210 ? -14.104 -2.683 31.614 1.00 84.88 210 LYS A N 1
ATOM 1714 C CA . LYS A 1 210 ? -13.747 -3.434 32.840 1.00 84.88 210 LYS A CA 1
ATOM 1715 C C . LYS A 1 210 ? -12.907 -2.627 33.828 1.00 84.88 210 LYS A C 1
ATOM 1717 O O . LYS A 1 210 ? -13.197 -2.634 35.013 1.00 84.88 210 LYS A O 1
ATOM 1722 N N . LYS A 1 211 ? -11.953 -1.837 33.320 1.00 83.06 211 LYS A N 1
ATOM 1723 C CA . LYS A 1 211 ? -11.109 -0.950 34.139 1.00 83.06 211 LYS A CA 1
ATOM 1724 C C . LYS A 1 211 ? -11.909 -0.024 35.056 1.00 83.06 211 LYS A C 1
ATOM 1726 O O . LYS A 1 211 ? -11.385 0.378 36.080 1.00 83.06 211 LYS A O 1
ATOM 1731 N N . ILE A 1 212 ? -13.123 0.351 34.659 1.00 83.25 212 ILE A N 1
ATOM 1732 C CA . ILE A 1 212 ? -14.009 1.235 35.417 1.00 83.25 212 ILE A CA 1
ATOM 1733 C C . ILE A 1 212 ? -14.874 0.428 36.388 1.00 83.25 212 ILE A C 1
ATOM 1735 O O . ILE A 1 212 ? -15.073 0.860 37.517 1.00 83.25 212 ILE A O 1
ATOM 1739 N N . LEU A 1 213 ? -15.324 -0.763 35.984 1.00 85.19 213 LEU A N 1
ATOM 1740 C CA . LEU A 1 213 ? -16.030 -1.706 36.862 1.00 85.19 213 LEU A CA 1
ATOM 1741 C C . LEU A 1 213 ? -15.146 -2.205 38.018 1.00 85.19 213 LEU A C 1
ATOM 1743 O O . LEU A 1 213 ? -15.652 -2.515 39.093 1.00 85.19 213 LEU A O 1
ATOM 1747 N N . ASP A 1 214 ? -13.830 -2.246 37.812 1.00 86.12 214 ASP A N 1
ATOM 1748 C CA . ASP A 1 214 ? -12.845 -2.596 38.839 1.00 86.12 214 ASP A CA 1
ATOM 1749 C C . ASP A 1 214 ? -12.604 -1.461 39.860 1.00 86.12 214 ASP A C 1
ATOM 1751 O O . ASP A 1 214 ? -11.974 -1.702 40.886 1.00 86.12 214 ASP A O 1
ATOM 1755 N N . MET A 1 215 ? -13.098 -0.236 39.606 1.00 79.19 215 MET A N 1
ATOM 1756 C CA . MET A 1 215 ? -12.998 0.904 40.540 1.00 79.19 215 MET A CA 1
ATOM 1757 C C . MET A 1 215 ? -14.157 0.981 41.548 1.00 79.19 215 MET A C 1
ATOM 1759 O O . MET A 1 215 ? -14.130 1.846 42.423 1.00 79.19 215 MET A O 1
ATOM 1763 N N . ILE A 1 216 ? -15.172 0.124 41.396 1.00 78.00 216 ILE A N 1
ATOM 1764 C CA . ILE A 1 216 ? -16.378 0.030 42.238 1.00 78.00 216 ILE A CA 1
ATOM 1765 C C . ILE A 1 216 ? -16.248 -1.168 43.179 1.00 78.00 216 ILE A C 1
ATOM 1767 O O . ILE A 1 216 ? -16.663 -1.053 44.348 1.00 78.00 216 ILE A O 1
#

Solvent-accessible surface area (backbone atoms only — not comparable to full-atom values): 12928 Å² total; per-residue (Å²): 119,61,63,73,79,70,54,85,76,56,93,93,59,45,82,75,44,80,42,70,64,24,29,60,41,56,27,48,76,90,38,75,75,56,66,82,88,72,57,56,49,16,38,38,35,36,38,82,60,31,40,35,34,30,33,58,48,79,45,98,80,77,52,62,47,60,41,78,72,43,79,44,48,53,88,48,50,65,45,78,50,69,45,77,43,74,78,89,66,72,89,90,70,95,68,75,74,42,42,30,43,39,41,31,43,48,77,65,90,69,92,59,95,82,65,90,72,74,41,53,37,37,37,40,31,55,50,100,42,70,66,59,45,52,54,50,49,49,54,53,48,52,54,50,54,52,51,51,49,52,50,54,51,50,48,53,53,48,66,74,56,70,52,60,55,57,71,45,78,46,73,43,98,86,68,50,48,31,40,22,40,69,88,76,64,54,71,47,71,66,89,66,81,59,50,68,44,66,38,89,86,80,65,51,74,37,34,50,60,64,79,59,52,74,76,110

Secondary structure (DSSP, 8-state):
--GGGG--PPTT--EEEEEEEEEEEEEETTEE---TT---EEEEEEESSEEEEEEEEEETTTEEEEEEEEEEEGGGEEEEEEEEE----SSS--PPPEEEEEEEEPP-----TT-----EEEEEE--S-HHHHHHHHHHHHHHHHHHHHHHHHHHHHHHHH---B-SEEEE-TTSPEEEE-TTT--EEE--S--SEEE-TTT--EEE--HHHHTT-

Radius of gyration: 27.28 Å; Cα contacts (8 Å, |Δi|>4): 356; chains: 1; bounding box: 55×37×88 Å

Foldseek 3Di:
DDLVVADDADVPKDWPDKDWQKFKFKAFPNDGPDPVVPRATFIWTDILFWIWTWGQDCDPVRDRDIDTPDIGTLLFFPDKDKDWDDDPDDDDDRDDTWIWIKTKTQQDPDPDPPDDRRTIIMIITDDPDPVRRVVVSVVNVVSSVVVVVVVVVVVVVVVVVPFLEFPDWDQDPVRFIWTADSPPRDIDTDPDLDQWDQDPPPRDIGGYDNVVSVSD

Mean predicted aligned error: 13.17 Å